Protein AF-A0A382SWC8-F1 (afdb_monomer)

Secondary structure (DSSP, 8-state):
-GGGT-----EE-S--S-SSSS--TTTHHHHHHHHHHHHHHHHHHT-SEEE--SGGGGG-HHHHHHHHTT-SSPEE-SSEEETTTTEESSBSEEEEEETTEEEEEEEEE----TT--SEEE--HHHHHHHHHHHHGGG-SEEEEEEE--HHHHTTHHHH-TT-SEEEEESSSPPP-TTSPPPSSS-EEEE-

Radius of gyration: 16.36 Å; Cα contacts (8 Å, |Δi|>4): 400; chains: 1; bounding box: 41×41×45 Å

Solvent-accessible surface area (backbone atoms only — not comparable to full-atom values): 10378 Å² total; per-residue (Å²): 93,63,93,76,73,42,84,78,87,39,74,41,26,28,44,77,53,36,94,42,51,62,62,53,83,93,47,40,68,60,48,53,52,50,30,55,52,49,53,54,51,40,58,75,73,53,43,65,35,34,19,51,19,38,17,43,41,22,72,34,68,68,49,39,58,55,55,55,71,75,49,86,52,46,57,19,19,50,24,43,27,31,67,86,78,73,40,64,77,36,49,37,54,52,76,48,79,55,98,90,42,36,34,35,41,34,16,24,29,66,54,71,41,88,86,55,80,61,53,41,66,46,65,35,67,61,38,47,51,53,51,48,71,74,44,54,92,80,34,80,40,38,35,39,20,34,13,31,45,68,78,61,55,74,47,44,50,75,71,43,47,87,32,51,36,34,35,29,13,64,40,97,59,64,66,52,95,85,58,87,66,63,95,71,50,18,46,77,40,34,89

Sequence (191 aa):
MRQEGNDPIILDAGDLFFTTPDLHDSNRVSEKYRASVIVTGYEQIGCDAINVGQYEFGGGEKFLLETTSTTQIPFISANLINTQTNQLLFNPYIIIEREGLKIAVIGLTNLLPKTIKNIRADDYITAGKSMIKKIKDQVDIVVMLVNANRADQKTLTKEFKEANLIFTSGSISLTRPMMNQPEKGPYLFST

pLDDT: mean 94.97, std 4.49, range [74.06, 98.88]

Mean predicted aligned error: 3.32 Å

InterPro domains:
  IPR006179 5'-Nucleotidase/apyrase [PTHR11575] (3-171)
  IPR029052 Metallo-dependent phosphatase-like [G3DSA:3.60.21.10] (1-190)
  IPR029052 Metallo-dependent phosphatase-like [SSF56300] (1-171)

Structure (mmCIF, N/CA/C/O backbone):
data_AF-A0A382SWC8-F1
#
_entry.id   AF-A0A382SWC8-F1
#
loop_
_atom_site.group_PDB
_atom_site.id
_atom_site.type_symbol
_atom_site.label_atom_id
_atom_site.label_alt_id
_atom_site.label_comp_id
_atom_site.label_asym_id
_atom_site.label_entity_id
_atom_site.label_seq_id
_atom_site.pdbx_PDB_ins_code
_atom_site.Cartn_x
_atom_site.Cartn_y
_atom_site.Cartn_z
_atom_site.occupancy
_atom_site.B_iso_or_equiv
_atom_site.auth_seq_id
_atom_site.auth_comp_id
_atom_site.auth_asym_id
_atom_site.auth_atom_id
_atom_site.pdbx_PDB_model_num
ATOM 1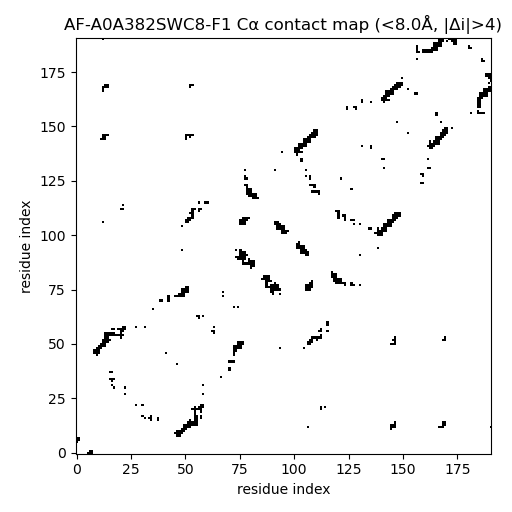 N N . MET A 1 1 ? -11.559 -22.538 0.924 1.00 74.06 1 MET A N 1
ATOM 2 C CA . MET A 1 1 ? -12.084 -21.385 1.694 1.00 74.06 1 MET A CA 1
ATOM 3 C C . MET A 1 1 ? -13.447 -20.922 1.192 1.00 74.06 1 MET A C 1
ATOM 5 O O . MET A 1 1 ? -14.430 -21.339 1.784 1.00 74.06 1 MET A O 1
ATOM 9 N N . ARG A 1 2 ? -13.550 -20.155 0.092 1.00 80.56 2 ARG A N 1
ATOM 10 C CA . ARG A 1 2 ? -14.855 -19.647 -0.402 1.00 80.56 2 ARG A CA 1
ATOM 11 C C . ARG A 1 2 ? -15.837 -20.738 -0.819 1.00 80.56 2 ARG A C 1
ATOM 13 O O . ARG A 1 2 ? -16.994 -20.706 -0.426 1.00 80.56 2 ARG A O 1
ATOM 20 N N . GLN A 1 3 ? -15.354 -21.770 -1.507 1.00 79.75 3 GLN A N 1
ATOM 21 C CA . GLN A 1 3 ? -16.169 -22.949 -1.839 1.00 79.75 3 GLN A CA 1
ATOM 22 C C . GLN A 1 3 ? -16.595 -23.771 -0.609 1.00 79.75 3 GLN A C 1
ATOM 24 O O . GLN A 1 3 ? -17.539 -24.545 -0.691 1.00 79.75 3 GLN A O 1
ATOM 29 N N . GLU A 1 4 ? -15.924 -23.589 0.531 1.00 84.94 4 GLU A N 1
ATOM 30 C CA . GLU A 1 4 ? -16.237 -24.256 1.803 1.00 84.94 4 GLU A CA 1
ATOM 31 C C . GLU A 1 4 ? -17.120 -23.371 2.705 1.00 84.94 4 GLU A C 1
ATOM 33 O O . GLU A 1 4 ? -17.341 -23.709 3.862 1.00 84.94 4 GLU A O 1
ATOM 38 N N . GLY A 1 5 ? -17.607 -22.231 2.192 1.00 84.69 5 GLY A N 1
ATOM 39 C CA . GLY A 1 5 ? -18.490 -21.302 2.907 1.00 84.69 5 GLY A CA 1
ATOM 40 C C . GLY A 1 5 ? -17.787 -20.187 3.688 1.00 84.69 5 GLY A C 1
ATOM 41 O O . GLY A 1 5 ? -18.471 -19.362 4.280 1.00 84.69 5 GLY A O 1
ATOM 42 N N . ASN A 1 6 ? -16.451 -20.121 3.679 1.00 86.81 6 ASN A N 1
ATOM 43 C CA . ASN A 1 6 ? -15.702 -19.036 4.323 1.00 86.81 6 ASN A CA 1
ATOM 44 C C . ASN A 1 6 ? -15.443 -17.901 3.328 1.00 86.81 6 ASN A C 1
ATOM 46 O O . ASN A 1 6 ? -14.816 -18.158 2.301 1.00 86.81 6 ASN A O 1
ATOM 50 N N . ASP A 1 7 ? -15.807 -16.658 3.645 1.00 88.62 7 ASP A N 1
ATOM 51 C CA . ASP A 1 7 ? -15.505 -15.490 2.801 1.00 88.62 7 ASP A CA 1
ATOM 52 C C . ASP A 1 7 ? -14.415 -14.593 3.419 1.00 88.62 7 ASP A C 1
ATOM 54 O O . ASP A 1 7 ? -14.717 -13.558 4.015 1.00 88.62 7 ASP A O 1
ATOM 58 N N . PRO A 1 8 ? -13.131 -15.000 3.351 1.00 92.62 8 PRO A N 1
ATOM 59 C CA . PRO A 1 8 ? -12.047 -14.207 3.905 1.00 92.62 8 PRO A CA 1
ATOM 60 C C . PRO A 1 8 ? -11.813 -12.938 3.083 1.00 92.62 8 PRO A C 1
ATOM 62 O O . PRO A 1 8 ? -11.964 -12.931 1.857 1.00 92.62 8 PRO A O 1
ATOM 65 N N . ILE A 1 9 ? -11.337 -11.904 3.774 1.00 95.62 9 ILE A N 1
ATOM 66 C CA . ILE A 1 9 ? -10.755 -10.717 3.152 1.00 95.62 9 ILE A CA 1
ATOM 67 C C . ILE A 1 9 ? -9.276 -10.995 2.890 1.00 95.62 9 ILE A C 1
ATOM 69 O O . ILE A 1 9 ? -8.528 -11.336 3.808 1.00 95.62 9 ILE A O 1
ATOM 73 N N . ILE A 1 10 ? -8.863 -10.861 1.635 1.00 96.56 10 ILE A N 1
ATOM 74 C CA . ILE A 1 10 ? -7.520 -11.186 1.159 1.00 96.56 10 ILE A CA 1
ATOM 75 C C . ILE A 1 10 ? -6.828 -9.889 0.753 1.00 96.56 10 ILE A C 1
ATOM 77 O O . ILE A 1 10 ? -7.2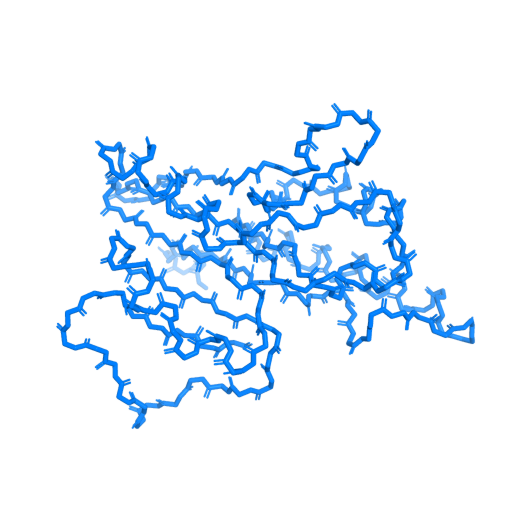00 -9.264 -0.238 1.00 96.56 10 ILE A O 1
ATOM 81 N N . LEU A 1 11 ? -5.806 -9.500 1.511 1.00 98.12 11 LEU A N 1
ATOM 82 C CA . LEU A 1 11 ? -5.056 -8.258 1.323 1.00 98.12 11 LEU A CA 1
ATOM 83 C C . LEU A 1 11 ? -3.572 -8.549 1.128 1.00 98.12 11 LEU A C 1
ATOM 85 O O . LEU A 1 11 ? -3.056 -9.514 1.691 1.00 98.12 11 LEU A O 1
ATOM 89 N N . ASP A 1 12 ? -2.886 -7.664 0.412 1.00 97.81 12 ASP A N 1
ATOM 90 C CA . ASP A 1 12 ? -1.435 -7.713 0.233 1.00 97.81 12 ASP A CA 1
ATOM 91 C C . ASP A 1 12 ? -0.795 -6.359 0.555 1.00 97.81 12 ASP A C 1
ATOM 93 O O . ASP A 1 12 ? -1.235 -5.318 0.064 1.00 97.81 12 ASP A O 1
ATOM 97 N N . ALA A 1 13 ? 0.240 -6.353 1.398 1.00 97.25 13 ALA A N 1
ATOM 98 C CA . ALA A 1 13 ? 0.886 -5.123 1.847 1.00 97.25 13 ALA A CA 1
ATOM 99 C C . ALA A 1 13 ? 1.845 -4.501 0.808 1.00 97.25 13 ALA A C 1
ATOM 101 O O . ALA A 1 13 ? 2.373 -3.411 1.059 1.00 97.25 13 ALA A O 1
ATOM 102 N N . GLY A 1 14 ? 2.044 -5.138 -0.348 1.00 95.75 14 GLY A N 1
ATOM 103 C CA . GLY A 1 14 ? 2.913 -4.683 -1.436 1.00 95.75 14 GLY A CA 1
ATOM 104 C C . GLY A 1 14 ? 4.269 -5.387 -1.441 1.00 95.75 14 GLY A C 1
ATOM 105 O O . GLY A 1 14 ? 4.536 -6.227 -0.586 1.00 95.75 14 GLY A O 1
ATOM 106 N N . ASP A 1 15 ? 5.147 -4.998 -2.366 1.00 95.75 15 ASP A N 1
ATOM 107 C CA . ASP A 1 15 ? 6.335 -5.759 -2.786 1.00 95.75 15 ASP A CA 1
ATOM 108 C C . ASP A 1 15 ? 5.985 -7.128 -3.414 1.00 95.75 15 ASP A C 1
ATOM 110 O O . ASP A 1 15 ? 6.686 -8.127 -3.247 1.00 95.75 15 ASP A O 1
ATOM 114 N N . LEU A 1 16 ? 4.891 -7.152 -4.175 1.00 95.62 16 LEU A N 1
ATOM 115 C CA . LEU A 1 16 ? 4.322 -8.308 -4.858 1.00 95.62 16 LEU A CA 1
ATOM 116 C C . LEU A 1 16 ? 5.030 -8.615 -6.187 1.00 95.62 16 LEU A C 1
ATOM 118 O O . LEU A 1 16 ? 5.270 -9.777 -6.525 1.00 95.62 16 LEU A O 1
ATOM 122 N N . PHE A 1 17 ? 5.340 -7.587 -6.984 1.00 96.94 17 PHE A N 1
ATOM 123 C CA . PHE A 1 17 ? 5.811 -7.795 -8.361 1.00 96.94 17 PHE A CA 1
ATOM 124 C C . PHE A 1 17 ? 7.263 -8.257 -8.425 1.00 96.94 17 PHE A C 1
ATOM 126 O O . PHE A 1 17 ? 7.587 -9.223 -9.124 1.00 96.94 17 PHE A O 1
ATOM 133 N N . PHE A 1 18 ? 8.151 -7.582 -7.701 1.00 96.00 18 PHE A N 1
ATOM 134 C CA . PHE A 1 18 ? 9.597 -7.755 -7.824 1.00 96.00 18 PH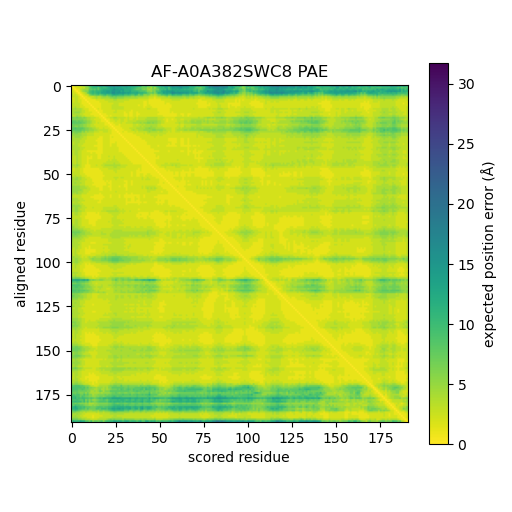E A CA 1
ATOM 135 C C . PHE A 1 18 ? 10.260 -7.885 -6.454 1.00 96.00 18 PHE A C 1
ATOM 137 O O . PHE A 1 18 ? 9.671 -7.595 -5.421 1.00 96.00 18 PHE A O 1
ATOM 144 N N . THR A 1 19 ? 11.513 -8.331 -6.452 1.00 91.25 19 THR A N 1
ATOM 145 C CA . THR A 1 19 ? 12.352 -8.433 -5.245 1.00 91.25 19 THR A CA 1
ATOM 146 C C . THR A 1 19 ? 13.449 -7.371 -5.205 1.00 91.25 19 THR A C 1
ATOM 148 O O . THR A 1 19 ? 14.221 -7.303 -4.246 1.00 91.25 19 THR A O 1
ATOM 151 N N . THR A 1 20 ? 13.537 -6.551 -6.255 1.00 91.50 20 THR A N 1
ATOM 152 C CA . THR A 1 20 ? 14.497 -5.460 -6.401 1.00 91.50 20 THR A CA 1
ATOM 153 C C . THR A 1 20 ? 13.782 -4.196 -6.877 1.00 91.50 20 THR A C 1
ATOM 155 O O . THR A 1 20 ? 12.794 -4.279 -7.609 1.00 91.50 20 THR A O 1
ATOM 158 N N . PRO A 1 21 ? 14.289 -3.009 -6.503 1.00 89.75 21 PRO A N 1
ATOM 159 C CA . PRO A 1 21 ? 13.679 -1.738 -6.889 1.00 89.75 21 PRO A CA 1
ATOM 160 C C . PRO A 1 21 ? 13.929 -1.380 -8.359 1.00 89.75 21 PRO A C 1
ATOM 162 O O . PRO A 1 21 ? 13.259 -0.503 -8.887 1.00 89.75 21 PRO A O 1
ATOM 165 N N . ASP A 1 22 ? 14.876 -2.061 -9.009 1.00 91.00 22 ASP A N 1
ATOM 166 C CA . ASP A 1 22 ? 15.209 -1.916 -10.420 1.00 91.00 22 ASP A CA 1
ATOM 167 C C . ASP A 1 22 ? 15.503 -3.292 -11.018 1.00 91.00 22 ASP A C 1
ATOM 169 O O . ASP A 1 22 ? 16.231 -4.103 -10.432 1.00 91.00 22 ASP A O 1
ATOM 173 N N . LEU A 1 23 ? 14.943 -3.558 -12.198 1.00 93.56 23 LEU A N 1
ATOM 174 C CA . LEU A 1 23 ? 15.206 -4.789 -12.939 1.00 93.56 23 LEU A CA 1
ATOM 175 C C . LEU A 1 23 ? 16.469 -4.667 -13.792 1.00 93.56 23 LEU A C 1
ATOM 177 O O . LEU A 1 23 ? 16.715 -3.630 -14.417 1.00 93.56 23 LEU A O 1
ATOM 181 N N . HIS A 1 24 ? 17.224 -5.760 -13.871 1.00 93.81 24 HIS A N 1
ATOM 182 C CA . HIS A 1 24 ? 18.377 -5.873 -14.754 1.00 93.81 24 HIS A CA 1
ATOM 183 C C . HIS A 1 24 ? 17.921 -6.169 -16.191 1.00 93.81 24 HIS A C 1
ATOM 185 O O . HIS A 1 24 ? 16.932 -6.864 -16.416 1.00 93.81 24 HIS A O 1
ATOM 191 N N . ASP A 1 25 ? 18.643 -5.681 -17.198 1.00 93.00 25 ASP A N 1
ATOM 192 C CA . ASP A 1 25 ? 18.197 -5.830 -18.592 1.00 93.00 25 ASP A CA 1
ATOM 193 C C . ASP A 1 25 ? 18.111 -7.291 -19.042 1.00 93.00 25 ASP A C 1
ATOM 195 O O . ASP A 1 25 ? 17.208 -7.653 -19.794 1.00 93.00 25 ASP A O 1
ATOM 199 N N . SER A 1 26 ? 18.986 -8.152 -18.515 1.00 95.75 26 SER A N 1
ATOM 200 C CA . SER A 1 26 ? 18.994 -9.582 -18.845 1.00 95.75 26 SER A CA 1
ATOM 201 C C . SER A 1 26 ? 17.747 -10.345 -18.384 1.00 95.75 26 SER A C 1
ATOM 203 O O . SER A 1 26 ? 17.443 -11.381 -18.968 1.00 95.75 26 SER A O 1
ATOM 205 N N . ASN A 1 27 ? 17.029 -9.873 -17.357 1.00 94.81 27 ASN A N 1
ATOM 206 C CA . ASN A 1 27 ? 15.846 -10.556 -16.816 1.00 94.81 27 ASN A CA 1
ATOM 207 C C . ASN A 1 27 ? 14.555 -9.728 -16.895 1.00 94.81 27 ASN A C 1
ATOM 209 O O . ASN A 1 27 ? 13.483 -10.264 -16.625 1.00 94.81 27 ASN A O 1
ATOM 213 N N . ARG A 1 28 ? 14.625 -8.462 -17.330 1.00 95.62 28 ARG A N 1
ATOM 214 C CA . ARG A 1 28 ? 13.499 -7.514 -17.368 1.00 95.62 28 ARG A CA 1
ATOM 215 C C . ARG A 1 28 ? 12.234 -8.078 -18.013 1.00 95.62 28 ARG A C 1
ATOM 217 O O . ARG A 1 28 ? 11.146 -7.877 -17.483 1.00 95.62 28 ARG A O 1
ATOM 224 N N . VAL A 1 29 ? 12.363 -8.759 -19.152 1.00 96.56 29 VAL A N 1
ATOM 225 C CA . VAL A 1 29 ? 11.213 -9.338 -19.871 1.00 96.56 29 VAL A CA 1
ATOM 226 C C . VAL A 1 29 ? 10.571 -10.459 -19.053 1.00 96.56 29 VAL A C 1
ATOM 228 O O . VAL A 1 29 ? 9.359 -10.457 -18.856 1.00 96.56 29 VAL A O 1
ATOM 231 N N . SER A 1 30 ? 11.389 -11.377 -18.535 1.00 97.31 30 SER A N 1
ATOM 232 C CA . SER A 1 30 ? 10.928 -12.500 -17.712 1.00 97.31 30 SER A CA 1
ATOM 233 C C . SER A 1 30 ? 10.258 -12.021 -16.425 1.00 97.31 30 SER A C 1
ATOM 235 O O . SER A 1 30 ? 9.191 -12.508 -16.067 1.00 97.31 30 SER A O 1
ATOM 237 N N . GLU A 1 31 ? 10.858 -11.049 -15.739 1.00 97.69 31 GLU A N 1
ATOM 238 C CA . GLU A 1 31 ? 10.322 -10.503 -14.492 1.00 97.69 31 GLU A CA 1
ATOM 239 C C . GLU A 1 31 ? 8.986 -9.794 -14.725 1.00 97.69 31 GLU A C 1
ATOM 241 O O . GLU A 1 31 ? 8.020 -10.058 -14.013 1.00 97.69 31 GLU A O 1
ATOM 246 N N . LYS A 1 32 ? 8.875 -8.961 -15.768 1.00 97.62 32 LYS A N 1
ATOM 247 C CA . LYS A 1 32 ? 7.601 -8.317 -16.121 1.00 97.62 32 LYS A CA 1
ATOM 2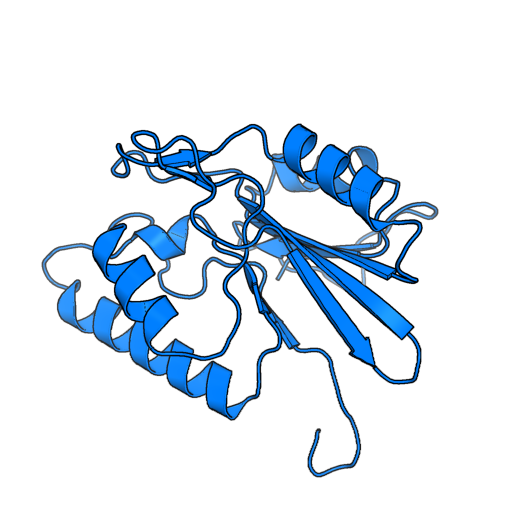48 C C . LYS A 1 32 ? 6.502 -9.333 -16.429 1.00 97.62 32 LYS A C 1
ATOM 250 O O . LYS A 1 32 ? 5.383 -9.168 -15.956 1.00 97.62 32 LYS A O 1
ATOM 255 N N . TYR A 1 33 ? 6.827 -10.403 -17.155 1.00 97.56 33 TYR A N 1
ATOM 256 C CA . TYR A 1 33 ? 5.883 -11.492 -17.404 1.00 97.56 33 TYR A CA 1
ATOM 257 C C . TYR A 1 33 ? 5.458 -12.190 -16.102 1.00 97.56 33 TYR A C 1
ATOM 259 O O . TYR A 1 33 ? 4.270 -12.428 -15.889 1.00 97.56 33 TYR A O 1
ATOM 267 N N . ARG A 1 34 ? 6.408 -12.455 -15.193 1.00 97.75 34 ARG A N 1
ATOM 268 C CA . ARG A 1 34 ? 6.134 -13.020 -13.862 1.00 97.75 34 ARG A CA 1
ATOM 269 C C . ARG A 1 34 ? 5.153 -12.147 -13.075 1.00 97.75 34 ARG A C 1
ATOM 271 O O . ARG A 1 34 ? 4.190 -12.684 -12.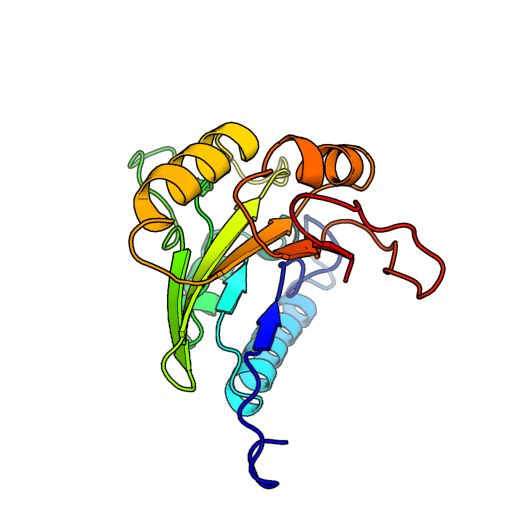537 1.00 97.75 34 ARG A O 1
ATOM 278 N N . ALA A 1 35 ? 5.352 -10.830 -13.055 1.00 97.81 35 ALA A N 1
ATOM 279 C CA . ALA A 1 35 ? 4.448 -9.893 -12.387 1.00 97.81 35 ALA A CA 1
ATOM 280 C C . ALA A 1 35 ? 3.020 -9.946 -12.963 1.00 97.81 35 ALA A C 1
ATOM 282 O O . ALA A 1 35 ? 2.061 -10.030 -12.199 1.00 97.81 35 ALA A O 1
ATOM 283 N N . SER A 1 36 ? 2.861 -9.992 -14.291 1.00 96.25 36 SER A N 1
ATOM 284 C CA . SER A 1 36 ? 1.536 -10.133 -14.915 1.00 96.25 36 SER A CA 1
ATOM 285 C C . SER A 1 36 ? 0.838 -11.444 -14.528 1.00 96.25 36 SER A C 1
ATOM 287 O O . SER A 1 36 ? -0.346 -11.437 -14.207 1.00 96.25 36 SER A O 1
ATOM 289 N N . VAL A 1 37 ? 1.570 -12.564 -14.492 1.00 97.56 37 VAL A N 1
ATOM 290 C CA . VAL A 1 37 ? 1.015 -13.865 -14.072 1.00 97.56 37 VAL A CA 1
ATOM 291 C C . VAL A 1 37 ? 0.622 -13.862 -12.592 1.00 97.56 37 VAL A C 1
ATOM 293 O O . VAL A 1 37 ? -0.402 -14.443 -12.234 1.00 97.56 37 VAL A O 1
ATOM 296 N N . ILE A 1 38 ? 1.395 -13.190 -11.732 1.00 97.88 38 ILE A N 1
ATOM 297 C CA . ILE A 1 38 ? 1.054 -13.023 -10.311 1.00 97.88 38 ILE A CA 1
ATOM 298 C C . ILE A 1 38 ? -0.292 -12.308 -10.163 1.00 97.88 38 ILE A C 1
ATOM 300 O O . ILE A 1 38 ? -1.146 -12.790 -9.420 1.00 97.88 38 ILE A O 1
ATOM 304 N N . VAL A 1 39 ? -0.518 -11.223 -10.911 1.00 97.69 39 VAL A N 1
ATOM 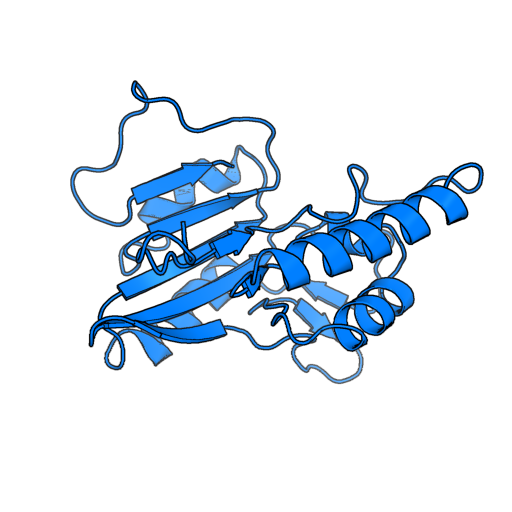305 C CA . VAL A 1 39 ? -1.801 -10.499 -10.898 1.00 97.69 39 VAL A CA 1
ATOM 306 C C . VAL A 1 39 ? -2.956 -11.408 -11.313 1.00 97.69 39 VAL A C 1
ATOM 308 O O . VAL A 1 39 ? -3.959 -11.475 -10.607 1.00 97.69 39 VAL A O 1
ATOM 311 N N . THR A 1 40 ? -2.800 -12.179 -12.395 1.00 96.88 40 THR A N 1
ATOM 312 C CA . THR A 1 40 ? -3.816 -13.160 -12.813 1.00 96.88 40 THR A CA 1
ATOM 313 C C . THR A 1 40 ? -4.103 -14.192 -11.718 1.00 96.88 40 THR A C 1
ATOM 315 O O . THR A 1 40 ? -5.258 -14.543 -11.485 1.00 96.88 40 THR A O 1
ATOM 318 N N . GLY A 1 41 ? -3.072 -14.669 -11.015 1.00 96.94 41 GLY A N 1
ATOM 319 C CA . GLY A 1 41 ? -3.240 -15.582 -9.885 1.00 96.94 41 GLY A CA 1
ATOM 320 C C . GLY A 1 41 ? -4.031 -14.955 -8.734 1.00 96.94 41 GLY A C 1
ATOM 321 O O . GLY A 1 41 ? -4.963 -15.570 -8.220 1.00 96.94 41 GLY A O 1
ATOM 322 N N . TYR A 1 42 ? -3.711 -13.713 -8.363 1.00 96.81 42 TYR A N 1
ATOM 323 C CA . TYR A 1 42 ? -4.426 -12.976 -7.315 1.00 96.81 42 TYR A CA 1
ATOM 324 C C . TYR A 1 42 ? -5.888 -12.704 -7.683 1.00 96.81 42 TYR A C 1
ATOM 326 O O . TYR A 1 42 ? -6.757 -12.722 -6.810 1.00 96.81 42 TYR A O 1
ATOM 334 N N . GLU A 1 43 ? -6.184 -12.508 -8.967 1.00 95.19 43 GLU A N 1
ATOM 335 C CA . GLU A 1 43 ? -7.552 -12.307 -9.445 1.00 95.19 43 GLU A CA 1
ATOM 336 C C . GLU A 1 43 ? -8.372 -13.595 -9.324 1.00 95.19 43 GLU A C 1
ATOM 338 O O . GLU A 1 43 ? -9.503 -13.564 -8.844 1.00 95.19 43 GLU A O 1
ATOM 343 N N . GLN A 1 44 ? -7.775 -14.746 -9.646 1.00 94.19 44 GLN A N 1
ATOM 344 C CA . GLN A 1 44 ? -8.409 -16.056 -9.451 1.00 94.19 44 GLN A CA 1
ATOM 345 C C . GLN A 1 44 ? -8.621 -16.397 -7.972 1.00 94.19 44 GLN A C 1
ATOM 347 O O . GLN A 1 44 ? -9.632 -17.002 -7.614 1.00 94.19 44 GLN A O 1
ATOM 352 N N . ILE A 1 45 ? -7.681 -16.004 -7.108 1.00 93.31 45 ILE A N 1
ATOM 353 C CA . ILE A 1 45 ? -7.829 -16.117 -5.651 1.00 93.31 45 ILE A CA 1
ATOM 354 C C . ILE A 1 45 ? -8.959 -15.199 -5.157 1.00 93.31 45 ILE A C 1
ATOM 356 O O . ILE A 1 45 ? -9.640 -15.533 -4.186 1.00 93.31 45 ILE A O 1
ATOM 360 N N . GLY A 1 46 ? -9.186 -14.075 -5.840 1.00 93.69 46 G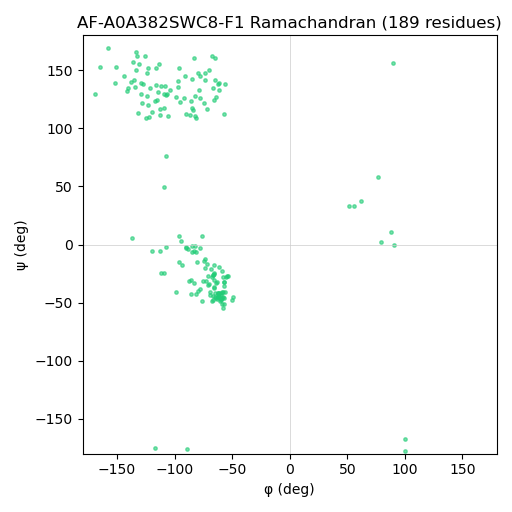LY A N 1
ATOM 361 C CA . GLY A 1 46 ? -10.130 -13.026 -5.472 1.00 93.69 46 GLY A CA 1
ATOM 362 C C . GLY A 1 46 ? -9.581 -12.163 -4.341 1.00 93.69 46 GLY A C 1
ATOM 363 O O . GLY A 1 46 ? -10.173 -12.118 -3.262 1.00 93.69 46 GLY A O 1
ATOM 364 N N . CYS A 1 47 ? -8.415 -11.557 -4.574 1.00 96.75 47 CYS A N 1
ATOM 365 C CA . CYS A 1 47 ? -7.812 -10.573 -3.681 1.00 96.75 47 CYS A CA 1
ATOM 366 C C . CYS A 1 47 ? -8.652 -9.288 -3.626 1.00 96.75 47 CYS A C 1
ATOM 368 O O . CYS A 1 47 ? -9.078 -8.777 -4.661 1.00 96.75 47 CYS A O 1
ATOM 370 N N . ASP A 1 48 ? -8.881 -8.772 -2.420 1.00 98.00 48 ASP A N 1
ATOM 371 C CA . ASP A 1 48 ? -9.725 -7.602 -2.190 1.00 98.00 48 ASP A CA 1
ATOM 372 C C . ASP A 1 48 ? -8.960 -6.281 -2.348 1.00 98.00 48 ASP A C 1
ATOM 374 O O . ASP A 1 48 ? -9.567 -5.296 -2.757 1.00 98.00 48 ASP A O 1
ATOM 378 N N . ALA A 1 49 ? -7.654 -6.234 -2.047 1.00 98.44 49 ALA A N 1
ATOM 379 C CA . ALA A 1 49 ? -6.782 -5.094 -2.356 1.00 98.44 49 ALA A CA 1
ATOM 380 C C . ALA A 1 49 ? -5.293 -5.428 -2.248 1.00 98.44 49 ALA A C 1
ATOM 382 O O . ALA A 1 49 ? -4.874 -6.240 -1.421 1.00 98.44 49 ALA A O 1
ATOM 383 N N . ILE A 1 50 ? -4.490 -4.697 -3.021 1.00 98.56 50 ILE A N 1
ATOM 384 C CA . ILE A 1 50 ? -3.027 -4.742 -2.975 1.00 98.56 50 ILE A CA 1
ATOM 385 C C . ILE A 1 50 ? -2.511 -3.325 -2.719 1.00 98.56 50 ILE A C 1
ATOM 387 O O . ILE A 1 50 ? -2.873 -2.380 -3.419 1.00 98.56 50 ILE A O 1
ATOM 391 N N . ASN A 1 51 ? -1.662 -3.145 -1.714 1.00 98.56 51 ASN A N 1
ATOM 392 C CA . ASN A 1 51 ? -0.945 -1.888 -1.534 1.00 98.56 51 ASN A CA 1
ATOM 393 C C . ASN A 1 51 ? 0.229 -1.792 -2.514 1.00 98.56 51 ASN A C 1
ATOM 395 O O . ASN A 1 51 ? 0.900 -2.780 -2.800 1.00 98.56 51 ASN A O 1
ATOM 399 N N . VAL A 1 52 ? 0.510 -0.586 -2.999 1.00 98.31 52 VAL A N 1
ATOM 400 C CA . VAL A 1 52 ? 1.688 -0.338 -3.839 1.00 98.31 52 VAL A CA 1
ATOM 401 C C . VAL A 1 52 ? 2.912 -0.160 -2.941 1.00 98.31 52 VAL A C 1
ATOM 403 O O . VAL A 1 52 ? 3.035 0.833 -2.227 1.00 98.31 52 VAL A O 1
ATOM 406 N N . GLY A 1 53 ? 3.826 -1.120 -2.964 1.00 96.75 53 GLY A N 1
ATOM 407 C CA . GLY A 1 53 ? 5.128 -1.064 -2.312 1.00 96.75 53 GLY A CA 1
ATOM 408 C C . GLY A 1 53 ? 6.217 -0.459 -3.195 1.00 96.75 53 GLY A C 1
ATOM 409 O O . GLY A 1 53 ? 5.984 0.028 -4.305 1.00 96.75 53 GLY A O 1
ATOM 410 N N . GLN A 1 54 ? 7.446 -0.466 -2.681 1.00 95.38 54 GLN A N 1
ATOM 411 C CA . GLN A 1 54 ? 8.590 0.087 -3.403 1.00 95.38 54 GLN A CA 1
ATOM 412 C C . GLN A 1 54 ? 8.967 -0.790 -4.605 1.00 95.38 54 GLN A C 1
ATOM 414 O O . GLN A 1 54 ? 9.425 -0.271 -5.625 1.00 95.38 54 GLN A O 1
ATOM 419 N N . TYR A 1 55 ? 8.794 -2.112 -4.495 1.00 96.50 55 TYR A N 1
ATOM 420 C CA . TYR A 1 55 ? 9.202 -3.034 -5.547 1.00 96.50 55 TYR A CA 1
ATOM 421 C C . TYR A 1 55 ? 8.199 -3.128 -6.681 1.00 96.50 55 TYR A C 1
ATOM 423 O O . TYR A 1 55 ? 8.613 -3.510 -7.762 1.00 96.50 55 TYR A O 1
ATOM 431 N N . GLU A 1 56 ? 6.957 -2.665 -6.546 1.00 97.00 56 GLU A N 1
ATOM 432 C CA . GLU A 1 56 ? 6.030 -2.530 -7.685 1.00 97.00 56 GLU A CA 1
ATOM 433 C C . GLU A 1 56 ? 6.621 -1.681 -8.830 1.00 97.00 56 GLU A C 1
ATOM 435 O O . GLU A 1 56 ? 6.318 -1.889 -10.008 1.00 97.00 56 GLU A O 1
ATOM 440 N N . PHE A 1 57 ? 7.530 -0.761 -8.498 1.00 96.56 57 PHE A N 1
ATOM 441 C CA . PHE A 1 57 ? 8.173 0.155 -9.436 1.00 96.56 57 PHE A CA 1
ATOM 442 C C . PHE A 1 57 ? 9.351 -0.428 -10.224 1.00 96.56 57 PHE A C 1
ATOM 444 O O . PHE A 1 57 ? 9.819 0.239 -11.148 1.00 96.56 57 PHE A O 1
ATOM 451 N N . GLY A 1 58 ? 9.814 -1.654 -9.948 1.00 95.06 58 GLY A N 1
ATOM 452 C CA . GLY A 1 58 ? 10.998 -2.226 -10.617 1.00 95.06 58 GLY A CA 1
ATOM 453 C C . GLY A 1 58 ? 10.893 -2.305 -12.147 1.00 95.06 58 GLY A C 1
ATOM 454 O O . GLY A 1 58 ? 11.890 -2.205 -12.871 1.00 95.06 58 GLY A O 1
ATOM 455 N N . GLY A 1 59 ? 9.667 -2.421 -12.667 1.00 94.12 59 GLY A N 1
ATOM 456 C CA . GLY A 1 59 ? 9.359 -2.398 -14.098 1.00 94.12 59 GLY A CA 1
ATOM 457 C C . GLY A 1 59 ? 9.236 -0.996 -14.716 1.00 94.12 59 GLY A C 1
ATOM 458 O O . GLY A 1 59 ? 9.103 -0.895 -15.944 1.00 94.12 59 GLY A O 1
ATOM 459 N N . GLY A 1 60 ? 9.297 0.051 -13.890 1.00 94.56 60 GLY A N 1
ATOM 460 C CA . GLY A 1 60 ? 9.000 1.449 -14.197 1.00 94.56 60 GLY A CA 1
ATOM 461 C C . GLY A 1 60 ? 7.527 1.820 -13.976 1.00 94.56 60 GLY A C 1
ATOM 462 O O . GLY A 1 60 ? 6.645 0.969 -14.072 1.00 94.56 60 GLY A O 1
ATOM 463 N N . GLU A 1 61 ? 7.257 3.113 -13.756 1.00 94.44 61 GLU A N 1
ATOM 464 C CA . GLU A 1 61 ? 5.905 3.680 -13.563 1.00 94.44 61 GLU A CA 1
ATOM 465 C C . GLU A 1 61 ? 4.919 3.237 -14.651 1.00 94.44 61 GLU A C 1
ATOM 467 O O . GLU A 1 61 ? 3.828 2.765 -14.347 1.00 94.44 61 GLU A O 1
ATOM 472 N N . LYS A 1 62 ? 5.323 3.329 -15.924 1.00 95.19 62 LYS A N 1
ATOM 473 C CA . LYS A 1 62 ? 4.470 2.940 -17.054 1.00 95.19 62 LYS A CA 1
ATOM 474 C C . LYS A 1 62 ? 4.024 1.480 -16.957 1.00 95.19 62 LYS A C 1
ATOM 476 O O . LYS A 1 62 ? 2.851 1.193 -17.144 1.00 95.19 62 LYS A O 1
ATOM 481 N N . PHE A 1 63 ? 4.952 0.576 -16.643 1.00 96.50 63 PHE A N 1
ATOM 482 C CA . PHE A 1 63 ? 4.635 -0.844 -16.508 1.00 96.50 63 PHE A CA 1
ATOM 483 C C . PHE A 1 63 ? 3.686 -1.099 -15.337 1.00 96.50 63 PHE A C 1
ATOM 485 O O . PHE A 1 63 ? 2.760 -1.892 -15.483 1.00 96.50 63 PHE A O 1
ATOM 492 N N . LEU A 1 64 ? 3.909 -0.431 -14.201 1.00 97.25 64 LEU A N 1
ATOM 493 C CA . LEU A 1 64 ? 3.030 -0.533 -13.042 1.00 97.25 64 LEU A CA 1
ATOM 494 C C . LEU A 1 64 ? 1.599 -0.129 -13.421 1.00 97.25 64 LEU A C 1
ATOM 496 O O . LEU A 1 64 ? 0.694 -0.942 -13.280 1.00 97.25 64 LEU A O 1
ATOM 500 N N . LEU A 1 65 ? 1.414 1.071 -13.980 1.00 96.81 65 LEU A N 1
ATOM 501 C CA . LEU A 1 65 ? 0.091 1.588 -14.347 1.00 96.81 65 LEU A CA 1
ATOM 502 C C . LEU A 1 65 ? -0.608 0.732 -15.412 1.00 96.81 65 LEU A C 1
ATOM 504 O O . LEU A 1 65 ? -1.802 0.457 -15.296 1.00 96.81 65 LEU A O 1
ATOM 508 N N . GLU A 1 66 ? 0.131 0.278 -16.430 1.00 97.75 66 GLU A N 1
ATOM 509 C CA . GLU A 1 66 ? -0.396 -0.647 -17.439 1.00 97.75 66 GLU A CA 1
ATOM 510 C C . GLU A 1 66 ? -0.848 -1.953 -16.782 1.00 97.75 66 GLU A C 1
ATOM 512 O O . GLU A 1 66 ? -1.982 -2.373 -16.988 1.00 97.75 66 GLU A O 1
ATOM 517 N N . THR A 1 67 ? -0.019 -2.554 -15.928 1.00 97.75 67 THR A N 1
ATOM 518 C CA . THR A 1 67 ? -0.335 -3.826 -15.266 1.00 97.75 67 THR A CA 1
ATOM 519 C C . THR A 1 67 ? -1.556 -3.698 -14.359 1.00 97.75 67 THR A C 1
ATOM 521 O O . THR A 1 67 ? -2.474 -4.510 -14.460 1.00 97.75 67 THR A O 1
ATOM 524 N N . THR A 1 68 ? -1.633 -2.657 -13.526 1.00 97.31 68 THR A N 1
ATOM 525 C CA . THR A 1 68 ? -2.782 -2.453 -12.630 1.00 97.31 68 THR A CA 1
ATOM 526 C C . THR A 1 68 ? -4.072 -2.163 -13.392 1.00 97.31 68 THR A C 1
ATOM 528 O O . THR A 1 68 ? -5.145 -2.466 -12.893 1.00 97.31 68 THR A O 1
ATOM 531 N N . SER A 1 69 ? -3.991 -1.625 -14.614 1.00 97.00 69 SER A N 1
ATOM 532 C CA . SER A 1 69 ? -5.172 -1.400 -15.460 1.00 97.00 69 SER A CA 1
ATOM 533 C C . SER A 1 69 ? -5.760 -2.680 -16.068 1.00 97.00 69 SER A C 1
ATOM 535 O O . SER A 1 69 ? -6.870 -2.648 -16.593 1.00 97.00 69 SER A O 1
ATOM 537 N N . THR A 1 70 ? -5.035 -3.805 -16.004 1.00 96.50 70 THR A N 1
ATOM 538 C CA . THR A 1 70 ? -5.488 -5.096 -16.555 1.00 96.50 70 THR A CA 1
ATOM 539 C C . THR A 1 70 ? -6.315 -5.936 -15.585 1.00 96.50 70 THR A C 1
ATOM 541 O O . THR A 1 70 ? -6.798 -6.993 -15.979 1.00 96.50 70 THR A O 1
ATOM 544 N N . THR A 1 71 ? -6.483 -5.492 -14.338 1.00 97.00 71 THR A N 1
ATOM 545 C CA . THR A 1 71 ? -7.195 -6.237 -13.297 1.00 97.00 71 THR A CA 1
ATOM 546 C C . THR A 1 71 ? -8.224 -5.368 -12.590 1.00 97.00 71 THR A C 1
ATOM 548 O O . THR A 1 71 ? -8.093 -4.146 -12.520 1.00 97.00 71 THR A O 1
ATOM 551 N N . GLN A 1 72 ? -9.239 -6.019 -12.023 1.00 96.00 72 GLN A N 1
ATOM 552 C CA . GLN A 1 72 ? -10.221 -5.369 -11.158 1.00 96.00 72 GLN A CA 1
ATOM 553 C C . GLN A 1 72 ? -9.771 -5.273 -9.695 1.00 96.00 72 GLN A C 1
ATOM 555 O O . GLN A 1 72 ? -10.464 -4.638 -8.898 1.00 96.00 72 GLN A O 1
ATOM 560 N N . ILE A 1 73 ? -8.639 -5.886 -9.326 1.00 98.12 73 ILE A N 1
ATOM 561 C CA . ILE A 1 73 ? -8.100 -5.772 -7.970 1.00 98.12 73 ILE A CA 1
ATOM 562 C C . ILE A 1 73 ? -7.686 -4.316 -7.734 1.00 98.12 73 ILE A C 1
ATOM 564 O O . ILE A 1 73 ? -6.867 -3.779 -8.487 1.00 98.12 73 ILE A O 1
ATOM 568 N N . PRO A 1 74 ? -8.200 -3.656 -6.687 1.00 98.25 74 PRO A N 1
ATOM 569 C CA . PRO A 1 74 ? -7.814 -2.292 -6.397 1.00 98.25 74 PRO A CA 1
ATOM 570 C C . PRO A 1 74 ? -6.380 -2.257 -5.861 1.00 98.25 74 PRO A C 1
ATOM 572 O O . PRO A 1 74 ? -6.082 -2.763 -4.776 1.00 98.25 74 PRO A O 1
ATOM 575 N N . PHE A 1 75 ? -5.503 -1.600 -6.618 1.00 98.69 75 PHE A N 1
ATOM 576 C CA . PHE A 1 75 ? -4.213 -1.147 -6.114 1.00 98.69 75 PHE A CA 1
ATOM 577 C C . PHE A 1 75 ? -4.403 0.176 -5.372 1.00 98.69 75 PHE A C 1
ATOM 579 O O . PHE A 1 75 ? -5.002 1.113 -5.911 1.00 98.69 75 PHE A O 1
ATOM 586 N N . ILE A 1 76 ? -3.912 0.248 -4.135 1.00 98.81 76 ILE A N 1
ATOM 587 C CA . ILE A 1 76 ? -4.109 1.400 -3.249 1.00 98.81 76 ILE A CA 1
ATOM 588 C C . ILE A 1 76 ? -2.786 1.982 -2.753 1.00 98.81 76 ILE A C 1
ATOM 590 O O . ILE A 1 76 ? -1.812 1.262 -2.549 1.00 98.81 76 ILE A O 1
ATOM 594 N N .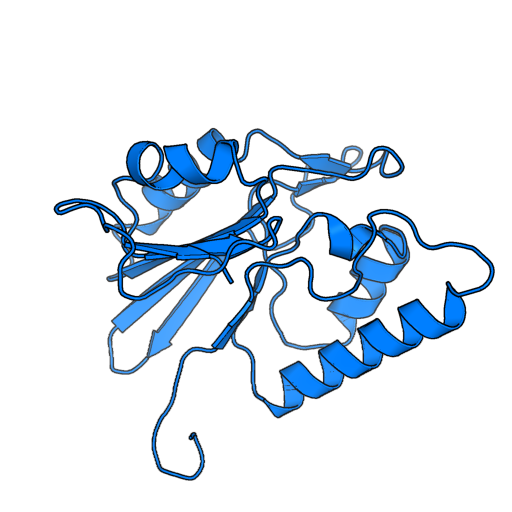 SER A 1 77 ? -2.759 3.299 -2.551 1.00 98.50 77 SER A N 1
ATOM 595 C CA . SER A 1 77 ? -1.710 4.010 -1.812 1.00 98.50 77 SER A CA 1
ATOM 596 C C . SER A 1 77 ? -2.142 5.452 -1.550 1.00 98.50 77 SER A C 1
ATOM 598 O O . SER A 1 77 ? -2.557 6.165 -2.463 1.00 98.50 77 SER A O 1
ATOM 600 N N . ALA A 1 78 ? -2.044 5.900 -0.300 1.00 98.69 78 ALA A N 1
ATOM 601 C CA . ALA A 1 78 ? -2.510 7.214 0.131 1.00 98.69 78 ALA A CA 1
ATOM 602 C C . ALA A 1 78 ? -1.457 8.323 0.034 1.00 98.69 78 ALA A C 1
ATOM 604 O O . ALA A 1 78 ? -1.760 9.468 0.373 1.00 98.69 78 ALA A O 1
ATOM 605 N N . ASN A 1 79 ? -0.230 8.005 -0.386 1.00 98.56 79 ASN A N 1
ATOM 606 C CA . ASN A 1 79 ? 0.875 8.961 -0.347 1.00 98.56 79 ASN A CA 1
ATOM 607 C C . ASN A 1 79 ? 1.766 8.975 -1.598 1.00 98.56 79 ASN A C 1
ATOM 609 O O . ASN A 1 79 ? 2.756 9.700 -1.610 1.00 98.56 79 ASN A O 1
ATOM 613 N N . LEU A 1 80 ? 1.425 8.233 -2.655 1.00 98.38 80 LEU A N 1
ATOM 614 C CA . LEU A 1 80 ? 2.134 8.288 -3.936 1.00 98.38 80 LEU A CA 1
ATOM 615 C C . LEU A 1 80 ? 1.508 9.345 -4.852 1.00 98.38 80 LEU A C 1
ATOM 617 O O . LEU A 1 80 ? 0.378 9.187 -5.315 1.00 98.38 80 LEU A O 1
ATOM 621 N N . ILE A 1 81 ? 2.256 10.417 -5.116 1.00 98.12 81 ILE A N 1
ATOM 622 C CA . ILE A 1 81 ? 1.799 11.614 -5.831 1.00 98.12 81 ILE A CA 1
ATOM 623 C C . ILE A 1 81 ? 2.538 11.764 -7.156 1.00 98.12 81 ILE A C 1
ATOM 625 O O . ILE A 1 81 ? 3.769 11.736 -7.190 1.00 98.12 81 ILE A O 1
ATOM 629 N N . ASN A 1 82 ? 1.800 11.995 -8.241 1.00 97.38 82 ASN A N 1
ATOM 630 C CA . ASN A 1 82 ? 2.380 12.350 -9.528 1.00 97.38 82 ASN A CA 1
ATOM 631 C C . ASN A 1 82 ? 2.851 13.807 -9.455 1.00 97.38 82 ASN A C 1
ATOM 633 O O . ASN A 1 82 ? 2.064 14.711 -9.170 1.00 97.38 82 ASN A O 1
ATOM 637 N N . THR A 1 83 ? 4.135 14.053 -9.701 1.00 96.38 83 THR A N 1
ATOM 638 C CA . THR A 1 83 ? 4.741 15.376 -9.486 1.00 96.38 83 THR A CA 1
ATOM 639 C C . THR A 1 83 ? 4.312 16.422 -10.512 1.00 96.38 83 THR A C 1
ATOM 641 O O . THR A 1 83 ? 4.474 17.613 -10.256 1.00 96.38 83 THR A O 1
ATOM 644 N N . GLN A 1 84 ? 3.752 16.007 -11.650 1.00 95.88 84 GLN A N 1
ATOM 645 C CA . GLN A 1 84 ? 3.263 16.912 -12.690 1.00 95.88 84 GLN A CA 1
ATOM 646 C C . GLN A 1 84 ? 1.826 17.359 -12.419 1.00 95.88 84 GLN A C 1
ATOM 648 O O . GLN A 1 84 ? 1.511 18.535 -12.578 1.00 95.88 84 GLN A O 1
ATOM 653 N N . THR A 1 85 ? 0.955 16.435 -12.004 1.00 97.00 85 THR A N 1
ATOM 654 C CA . THR A 1 85 ? -0.469 16.728 -11.764 1.00 97.00 85 THR A CA 1
ATOM 655 C C . THR A 1 85 ? -0.773 17.093 -10.315 1.00 97.00 85 THR A C 1
ATOM 657 O O . THR A 1 85 ? -1.826 17.665 -10.038 1.00 97.00 85 THR A O 1
ATOM 660 N N . ASN A 1 86 ? 0.135 16.769 -9.390 1.00 97.19 86 ASN A N 1
ATOM 661 C CA . ASN A 1 86 ? -0.063 16.866 -7.945 1.00 97.19 86 ASN A CA 1
ATOM 662 C C . ASN A 1 86 ? -1.297 16.074 -7.457 1.00 97.19 86 ASN A C 1
ATOM 664 O O . ASN A 1 86 ? -1.983 16.478 -6.518 1.00 97.19 86 ASN A O 1
ATOM 668 N N . GLN A 1 87 ? -1.590 14.952 -8.120 1.00 97.75 87 GLN A N 1
ATOM 669 C CA . GLN A 1 87 ? -2.673 14.030 -7.775 1.00 97.75 87 GLN A CA 1
ATOM 670 C C . GLN A 1 87 ? -2.113 12.686 -7.308 1.00 97.75 87 GLN A C 1
ATOM 672 O O . GLN A 1 87 ? -1.004 12.298 -7.683 1.00 97.75 87 GLN A O 1
ATOM 677 N N . LEU A 1 88 ? -2.900 11.971 -6.504 1.00 98.00 88 LEU A N 1
ATOM 678 C CA . LEU A 1 88 ? -2.602 10.589 -6.135 1.00 98.00 88 LEU A CA 1
ATOM 679 C C . LEU A 1 88 ? -2.573 9.698 -7.382 1.00 98.00 88 LEU A C 1
ATOM 681 O O . LEU A 1 88 ? -3.427 9.834 -8.257 1.00 98.00 88 LEU A O 1
ATOM 685 N N . LEU A 1 89 ? -1.612 8.772 -7.439 1.00 97.56 89 LEU A N 1
ATOM 686 C CA . LEU A 1 89 ? -1.554 7.760 -8.503 1.00 97.56 89 LEU A CA 1
ATOM 687 C C . LEU A 1 89 ? -2.632 6.686 -8.343 1.00 97.56 89 LEU A C 1
ATOM 689 O O . LEU A 1 89 ? -3.094 6.126 -9.332 1.00 97.56 89 LEU A O 1
ATOM 693 N N . PHE A 1 90 ? -3.000 6.390 -7.100 1.00 98.44 90 PHE A N 1
ATOM 694 C CA . PHE A 1 90 ? -3.910 5.313 -6.735 1.00 98.44 90 PHE A CA 1
ATOM 695 C C . PHE A 1 90 ? -4.960 5.826 -5.757 1.00 98.44 90 PHE A C 1
ATOM 697 O O . PHE A 1 90 ? -4.783 6.858 -5.106 1.00 98.44 90 PHE A O 1
ATOM 704 N N . ASN A 1 91 ? -6.058 5.086 -5.620 1.00 98.31 91 ASN A N 1
ATOM 705 C CA . ASN A 1 91 ? -7.006 5.377 -4.555 1.00 98.31 91 ASN A CA 1
ATOM 706 C C . ASN A 1 91 ? -6.311 5.192 -3.191 1.00 98.31 91 ASN A C 1
ATOM 708 O O . ASN A 1 91 ? -5.565 4.230 -3.007 1.00 98.31 91 ASN A O 1
ATOM 712 N N . PRO A 1 92 ? -6.541 6.087 -2.216 1.00 98.50 92 PRO A N 1
ATOM 713 C CA . PRO A 1 92 ? -5.842 6.029 -0.933 1.00 98.50 92 PRO A CA 1
ATOM 714 C C . PRO A 1 92 ? -6.291 4.851 -0.059 1.00 98.50 92 PRO A C 1
ATOM 716 O O . PRO A 1 92 ? -5.539 4.383 0.796 1.00 98.50 92 PRO A O 1
ATOM 719 N N . TYR A 1 93 ? -7.531 4.401 -0.247 1.00 98.69 93 TYR A N 1
ATOM 720 C CA . TYR A 1 93 ? -8.153 3.335 0.523 1.00 98.69 93 TYR A CA 1
ATOM 721 C C . TYR A 1 93 ? -9.315 2.703 -0.249 1.00 98.69 93 TYR A C 1
ATOM 723 O O . TYR A 1 93 ? -9.803 3.270 -1.230 1.00 98.69 93 TYR A O 1
ATOM 731 N N . ILE A 1 94 ? -9.806 1.579 0.268 1.00 98.62 94 ILE A N 1
ATOM 732 C CA . ILE A 1 94 ? -11.128 1.026 -0.046 1.00 98.62 94 ILE A CA 1
ATOM 733 C C . ILE A 1 94 ? -11.931 0.794 1.239 1.00 98.62 94 ILE A C 1
ATOM 735 O O . ILE A 1 94 ? -11.360 0.754 2.330 1.00 98.62 94 ILE A O 1
ATOM 739 N N . ILE A 1 95 ? -13.250 0.649 1.112 1.00 98.50 95 ILE A N 1
ATOM 740 C CA . ILE A 1 95 ? -14.120 0.159 2.188 1.00 98.50 95 ILE A CA 1
ATOM 741 C C . ILE A 1 95 ? -14.732 -1.152 1.712 1.00 98.50 95 ILE A C 1
ATOM 743 O O . ILE A 1 95 ? -15.375 -1.191 0.665 1.00 98.50 95 ILE A O 1
ATOM 747 N N . ILE A 1 96 ? -14.526 -2.207 2.489 1.00 98.06 96 ILE A N 1
ATOM 748 C CA . ILE A 1 96 ? -15.097 -3.531 2.267 1.00 98.06 96 ILE A CA 1
ATOM 749 C C . ILE A 1 96 ? -16.235 -3.720 3.270 1.00 98.06 96 ILE A C 1
ATOM 751 O O . ILE A 1 96 ? -16.056 -3.442 4.454 1.00 98.06 96 ILE A O 1
ATOM 755 N N . GLU A 1 97 ? -17.390 -4.202 2.814 1.00 96.94 97 GLU A N 1
ATOM 756 C CA . GLU A 1 97 ? -18.495 -4.603 3.689 1.00 96.94 97 GLU A CA 1
ATOM 757 C C . GLU A 1 97 ? -18.636 -6.129 3.676 1.00 96.94 97 GLU A C 1
ATOM 759 O O . GLU A 1 97 ? -18.877 -6.734 2.627 1.00 96.94 97 GLU A O 1
ATOM 764 N N . ARG A 1 98 ? -18.450 -6.762 4.839 1.00 92.50 98 ARG A N 1
ATOM 765 C CA . ARG A 1 98 ? -18.549 -8.220 5.022 1.00 92.50 98 ARG A CA 1
ATOM 766 C C . ARG A 1 98 ? -19.216 -8.518 6.350 1.00 92.50 98 ARG A C 1
ATOM 768 O O . ARG A 1 98 ? -18.858 -7.929 7.362 1.00 92.50 98 ARG A O 1
ATOM 775 N N . GLU A 1 99 ? -20.201 -9.411 6.332 1.00 89.94 99 GLU A N 1
ATOM 776 C CA . GLU A 1 99 ? -20.947 -9.826 7.532 1.00 89.94 99 GLU A CA 1
ATOM 777 C C . GLU A 1 99 ? -21.502 -8.645 8.363 1.00 89.94 99 GLU A C 1
ATOM 779 O O . GLU A 1 99 ? -21.597 -8.710 9.584 1.00 89.94 99 GLU A O 1
ATOM 784 N N . GLY A 1 100 ? -21.872 -7.545 7.691 1.00 93.56 100 GLY A N 1
ATOM 785 C CA . GLY A 1 100 ? -22.395 -6.330 8.326 1.00 93.56 100 GLY A CA 1
ATOM 786 C C . GLY A 1 100 ? -21.341 -5.404 8.945 1.00 93.56 100 GLY A C 1
ATOM 787 O O . GLY A 1 100 ? -21.717 -4.382 9.511 1.00 93.56 100 GLY A O 1
ATOM 788 N N . LEU A 1 101 ? -20.048 -5.726 8.825 1.00 96.56 101 LEU A N 1
ATOM 789 C CA . LEU A 1 101 ? -18.937 -4.871 9.246 1.00 96.56 101 LEU A CA 1
ATOM 790 C C . LEU A 1 101 ? -18.378 -4.082 8.064 1.00 96.56 101 LEU A C 1
ATOM 792 O O . LEU A 1 101 ? -18.109 -4.644 6.999 1.00 96.56 101 LEU A O 1
ATOM 796 N N . LYS A 1 102 ? -18.131 -2.789 8.279 1.00 98.38 102 LYS A N 1
ATOM 797 C CA . LYS A 1 102 ? -17.414 -1.915 7.348 1.00 98.38 102 LYS A CA 1
ATOM 798 C C . LYS A 1 102 ? -15.945 -1.844 7.725 1.00 98.38 102 LYS A C 1
ATOM 800 O O . LYS A 1 102 ? -15.587 -1.434 8.827 1.00 98.38 102 LYS A O 1
ATOM 805 N N . ILE A 1 103 ? -15.088 -2.208 6.783 1.00 98.62 103 ILE A N 1
ATOM 806 C CA . ILE A 1 103 ? -13.652 -2.356 6.991 1.00 98.62 103 ILE A CA 1
ATOM 807 C C . ILE A 1 103 ? -12.938 -1.428 6.013 1.00 98.62 103 ILE A C 1
ATOM 809 O O . ILE A 1 103 ? -12.943 -1.662 4.805 1.00 98.62 103 ILE A O 1
ATOM 813 N N . ALA A 1 104 ? -12.330 -0.360 6.526 1.00 98.75 104 ALA A N 1
ATOM 814 C CA . ALA A 1 104 ? -11.449 0.489 5.736 1.00 98.75 104 ALA A CA 1
ATOM 815 C C . ALA A 1 104 ? -10.078 -0.170 5.592 1.00 98.75 104 ALA A C 1
ATOM 817 O O . ALA A 1 104 ? -9.481 -0.574 6.587 1.00 98.75 104 ALA A O 1
ATOM 818 N N . VAL A 1 105 ? -9.550 -0.202 4.371 1.00 98.88 105 VAL A N 1
ATOM 819 C CA . VAL A 1 105 ? -8.189 -0.662 4.080 1.00 98.88 105 VAL A CA 1
ATOM 820 C C . VAL A 1 105 ? -7.413 0.485 3.449 1.00 98.88 105 VAL A C 1
ATOM 822 O O . VAL A 1 105 ? -7.760 0.924 2.356 1.00 98.88 105 VAL A O 1
ATOM 825 N N . ILE A 1 106 ? -6.388 0.986 4.138 1.00 98.88 106 ILE A N 1
ATOM 826 C CA . ILE A 1 106 ? -5.581 2.148 3.733 1.00 98.88 106 ILE A CA 1
ATOM 827 C C . ILE A 1 106 ? -4.183 1.678 3.324 1.00 98.88 106 ILE A C 1
ATOM 829 O O . ILE A 1 106 ? -3.527 0.975 4.091 1.00 98.88 106 ILE A O 1
ATOM 833 N N . GLY A 1 107 ? -3.712 2.098 2.148 1.00 98.75 107 GLY A N 1
ATOM 834 C CA . GLY A 1 107 ? -2.374 1.777 1.640 1.00 98.75 107 GLY A CA 1
ATOM 835 C C . GLY A 1 107 ? -1.359 2.888 1.900 1.00 98.75 107 GLY A C 1
ATOM 836 O O . GLY A 1 107 ? -1.694 4.066 1.779 1.00 98.75 107 GLY A O 1
ATOM 837 N N . LEU A 1 108 ? -0.121 2.539 2.247 1.00 98.75 108 LEU A N 1
ATOM 838 C CA . LEU A 1 108 ? 0.977 3.475 2.491 1.00 98.75 108 LEU A CA 1
ATOM 839 C C . LEU A 1 108 ? 2.322 2.917 2.019 1.00 98.75 108 LEU A C 1
ATOM 841 O O . LEU A 1 108 ? 2.621 1.732 2.191 1.00 98.75 108 LEU A O 1
ATOM 845 N N . THR A 1 109 ? 3.175 3.810 1.517 1.00 98.00 109 THR A N 1
ATOM 846 C CA . THR A 1 109 ? 4.492 3.467 0.968 1.00 98.00 109 THR A CA 1
ATOM 847 C C . THR A 1 109 ? 5.562 4.392 1.538 1.00 98.00 109 THR A C 1
ATOM 849 O O . THR A 1 109 ? 5.567 5.586 1.263 1.00 98.00 109 THR A O 1
ATOM 852 N N . ASN A 1 110 ? 6.490 3.872 2.336 1.00 94.81 110 ASN A N 1
ATOM 853 C CA . ASN A 1 110 ? 7.561 4.683 2.925 1.00 94.81 110 ASN A CA 1
ATOM 854 C C . ASN A 1 110 ? 8.704 4.941 1.928 1.00 94.81 110 ASN A C 1
ATOM 856 O O . ASN A 1 110 ? 9.258 6.036 1.870 1.00 94.81 110 ASN A O 1
ATOM 860 N N . LEU A 1 111 ? 9.067 3.930 1.134 1.00 87.44 111 LEU A N 1
ATOM 861 C CA . LEU A 1 111 ? 10.229 3.991 0.251 1.00 87.44 111 LEU A CA 1
ATOM 862 C C . LEU A 1 111 ? 9.817 4.019 -1.217 1.00 87.44 111 LEU A C 1
ATOM 864 O O . LEU A 1 111 ? 8.972 3.247 -1.655 1.00 87.44 111 LEU A O 1
ATOM 868 N N . LEU A 1 112 ? 10.476 4.883 -1.986 1.00 91.56 112 LEU A N 1
ATOM 869 C CA . LEU A 1 112 ? 10.361 4.937 -3.437 1.00 91.56 112 LEU A CA 1
ATOM 870 C C . LEU A 1 112 ? 11.750 4.719 -4.058 1.00 91.56 112 LEU A C 1
ATOM 872 O O . LEU A 1 112 ? 12.718 5.338 -3.594 1.00 91.56 112 LEU A O 1
ATOM 876 N N . PRO A 1 113 ? 11.889 3.874 -5.097 1.00 91.25 113 PRO A N 1
ATOM 877 C CA . PRO A 1 113 ? 13.158 3.721 -5.798 1.00 91.25 113 PRO A CA 1
ATOM 878 C C . PRO A 1 113 ? 13.684 5.051 -6.340 1.00 91.25 113 PRO A C 1
ATOM 880 O O . PRO A 1 113 ? 12.942 5.838 -6.923 1.00 91.25 113 PRO A O 1
ATOM 883 N N . LYS A 1 114 ? 14.997 5.286 -6.213 1.00 88.50 114 LYS A N 1
ATOM 884 C CA . LYS A 1 114 ? 15.654 6.525 -6.684 1.00 88.50 114 LYS A CA 1
ATOM 885 C C . LYS A 1 114 ? 15.537 6.745 -8.196 1.00 88.50 114 LYS A C 1
ATOM 887 O O . LYS A 1 114 ? 15.764 7.854 -8.679 1.00 88.50 114 LYS A O 1
ATOM 892 N N . THR A 1 115 ? 15.247 5.690 -8.948 1.00 88.62 115 THR A N 1
ATOM 893 C CA . THR A 1 115 ? 15.043 5.720 -10.398 1.00 88.62 115 THR A CA 1
ATOM 894 C C . THR A 1 115 ? 13.709 6.347 -10.793 1.00 88.62 115 THR A C 1
ATOM 896 O O . THR A 1 115 ? 13.583 6.853 -11.910 1.00 88.62 115 THR A O 1
ATOM 899 N N . ILE A 1 116 ? 12.743 6.407 -9.875 1.00 92.00 116 ILE A N 1
ATOM 900 C CA . ILE A 1 116 ? 11.452 7.051 -10.087 1.00 92.00 116 ILE A CA 1
ATOM 901 C C . ILE A 1 116 ? 11.569 8.554 -9.808 1.00 92.00 116 ILE A C 1
ATOM 903 O O . ILE A 1 116 ? 11.839 8.980 -8.689 1.00 92.00 116 ILE A O 1
ATOM 907 N N . LYS A 1 117 ? 11.367 9.370 -10.851 1.00 91.19 117 LYS A N 1
ATOM 908 C CA . LYS A 1 117 ? 11.523 10.839 -10.792 1.00 91.19 117 LYS A CA 1
ATOM 909 C C . LYS A 1 117 ? 10.210 11.617 -10.871 1.00 91.19 117 LYS A C 1
ATOM 911 O O . LYS A 1 117 ? 10.146 12.754 -10.413 1.00 91.19 117 LYS A O 1
ATOM 916 N N . ASN A 1 118 ? 9.176 11.017 -11.458 1.00 93.44 118 ASN A N 1
ATOM 917 C CA . ASN A 1 118 ? 7.883 11.670 -11.695 1.00 93.44 118 ASN A CA 1
ATOM 918 C C . ASN A 1 118 ? 6.866 11.403 -10.580 1.00 93.44 118 ASN A C 1
ATOM 920 O O . ASN A 1 118 ? 5.717 11.832 -10.664 1.00 93.44 118 ASN A O 1
ATOM 924 N N . ILE A 1 119 ? 7.287 10.688 -9.538 1.00 96.38 119 ILE A N 1
ATOM 925 C CA . ILE A 1 119 ? 6.454 10.333 -8.399 1.00 96.38 119 ILE A CA 1
ATOM 926 C C . ILE A 1 119 ? 7.190 10.767 -7.143 1.00 96.38 119 ILE A C 1
ATOM 928 O O . ILE A 1 119 ? 8.403 10.590 -7.027 1.00 96.38 119 ILE A O 1
ATOM 932 N N . ARG A 1 120 ? 6.445 11.336 -6.203 1.00 95.50 120 ARG A N 1
ATOM 933 C CA . ARG A 1 120 ? 6.911 11.603 -4.848 1.00 95.50 120 ARG A CA 1
ATOM 934 C C . ARG A 1 120 ? 6.087 10.769 -3.880 1.00 95.50 120 ARG A C 1
ATOM 936 O O . ARG A 1 120 ? 4.869 10.702 -4.014 1.00 95.50 120 ARG A O 1
ATOM 943 N N . ALA A 1 121 ? 6.755 10.170 -2.902 1.00 96.44 121 ALA A N 1
ATOM 944 C CA . ALA A 1 121 ? 6.095 9.666 -1.709 1.00 96.44 121 ALA A CA 1
ATOM 945 C C . ALA A 1 121 ? 6.005 10.815 -0.695 1.00 96.44 121 ALA A C 1
ATOM 947 O O . ALA A 1 121 ? 7.031 11.287 -0.202 1.00 96.44 121 ALA A O 1
ATOM 948 N N . ASP A 1 122 ? 4.796 11.302 -0.430 1.00 97.31 122 ASP A N 1
ATOM 949 C CA . ASP A 1 122 ? 4.551 12.196 0.703 1.00 97.31 122 ASP A CA 1
ATOM 950 C C . ASP A 1 122 ? 4.742 11.420 2.021 1.00 97.31 122 ASP A C 1
ATOM 952 O O . ASP A 1 122 ? 4.731 10.186 2.034 1.00 97.31 122 ASP A O 1
ATOM 956 N N . ASP A 1 123 ? 4.921 12.126 3.142 1.00 97.69 123 ASP A N 1
ATOM 957 C CA . ASP A 1 123 ? 5.146 11.488 4.445 1.00 97.69 123 ASP A CA 1
ATOM 958 C C . ASP A 1 123 ? 4.003 10.523 4.804 1.00 97.69 123 ASP A C 1
ATOM 960 O O . ASP A 1 123 ? 2.860 10.926 5.046 1.00 97.69 123 ASP A O 1
ATOM 964 N N . TYR A 1 124 ? 4.323 9.230 4.840 1.00 98.00 124 TYR A N 1
ATOM 965 C CA . TYR A 1 124 ? 3.334 8.166 4.984 1.00 98.00 124 TYR A CA 1
ATOM 966 C C . TYR A 1 124 ? 2.662 8.171 6.368 1.00 98.00 124 TYR A C 1
ATOM 968 O O . TYR A 1 124 ? 1.497 7.791 6.489 1.00 98.00 124 TYR A O 1
ATOM 976 N N . ILE A 1 125 ? 3.344 8.662 7.411 1.00 98.38 125 ILE A N 1
ATOM 977 C CA . ILE A 1 125 ? 2.761 8.819 8.750 1.00 98.38 125 ILE A CA 1
ATOM 978 C C . ILE A 1 125 ? 1.680 9.902 8.746 1.00 98.38 125 ILE A C 1
ATOM 980 O O . ILE A 1 125 ? 0.565 9.679 9.227 1.00 98.38 125 ILE A O 1
ATOM 984 N N . THR A 1 126 ? 1.982 11.066 8.176 1.00 98.50 126 THR A N 1
ATOM 985 C CA . THR A 1 126 ? 1.050 12.191 8.063 1.00 98.50 126 THR A CA 1
ATOM 986 C C . THR A 1 126 ? -0.135 11.830 7.172 1.00 98.50 126 THR A C 1
ATOM 988 O O . THR A 1 126 ? -1.285 12.044 7.568 1.00 98.50 126 THR A O 1
ATOM 991 N N . ALA A 1 127 ? 0.123 11.224 6.008 1.00 98.50 127 ALA A N 1
ATOM 992 C CA . ALA A 1 127 ? -0.919 10.758 5.096 1.00 98.50 127 ALA A CA 1
ATOM 993 C C . ALA A 1 127 ? -1.832 9.720 5.769 1.00 98.50 127 ALA A C 1
ATOM 995 O O . ALA A 1 127 ? -3.055 9.875 5.763 1.00 98.50 127 ALA A O 1
ATOM 996 N N . GLY A 1 128 ? -1.247 8.720 6.436 1.00 98.56 128 GLY A N 1
ATOM 997 C CA . GLY A 1 128 ? -1.984 7.687 7.157 1.00 98.56 128 GLY A CA 1
ATOM 998 C C . GLY A 1 128 ? -2.882 8.253 8.253 1.00 98.56 128 GLY A C 1
ATOM 999 O O . GLY A 1 128 ? -4.081 7.987 8.260 1.00 98.56 128 GLY A O 1
ATOM 1000 N N . LYS A 1 129 ? -2.348 9.104 9.139 1.00 98.62 129 LYS A N 1
ATOM 1001 C CA . LYS A 1 129 ? -3.138 9.750 10.206 1.00 98.62 129 LYS A CA 1
ATOM 1002 C C . LYS A 1 129 ? -4.290 10.583 9.645 1.00 98.62 129 LYS A C 1
ATOM 1004 O O . LYS A 1 129 ? -5.394 10.551 10.186 1.00 98.62 129 LYS A O 1
ATOM 1009 N N . SER A 1 130 ? -4.044 11.307 8.552 1.00 98.44 130 SER A N 1
ATOM 1010 C CA . SER A 1 130 ? -5.075 12.085 7.859 1.00 98.44 130 SER A CA 1
ATOM 1011 C C . SER A 1 130 ? -6.199 11.188 7.325 1.00 98.44 130 SER A C 1
ATOM 1013 O O . SER A 1 130 ? -7.377 11.487 7.532 1.00 98.44 130 SER A O 1
ATOM 1015 N N . MET A 1 131 ? -5.854 10.054 6.703 1.00 98.44 131 MET A N 1
ATOM 1016 C CA . MET A 1 131 ? -6.840 9.098 6.191 1.00 98.44 131 MET A CA 1
ATOM 1017 C C . MET A 1 131 ? -7.641 8.430 7.308 1.00 98.44 131 MET A C 1
ATOM 1019 O O . MET A 1 131 ? -8.868 8.391 7.217 1.00 98.44 131 MET A O 1
ATOM 1023 N N . ILE A 1 132 ? -6.985 7.991 8.389 1.00 98.44 132 ILE A N 1
ATOM 1024 C CA . ILE A 1 132 ? -7.675 7.415 9.552 1.00 98.44 132 ILE A CA 1
ATOM 1025 C C . ILE A 1 132 ? -8.684 8.422 10.104 1.00 98.44 132 ILE A C 1
ATOM 1027 O O . ILE A 1 132 ? -9.864 8.104 10.222 1.00 98.44 132 ILE A O 1
ATOM 1031 N N . LYS A 1 133 ? -8.261 9.668 10.356 1.00 98.38 133 LYS A N 1
ATOM 1032 C CA . LYS A 1 133 ? -9.146 10.722 10.871 1.00 98.38 133 LYS A CA 1
ATOM 1033 C C . LYS A 1 133 ? -10.364 10.963 9.974 1.00 98.38 133 LYS A C 1
ATOM 1035 O O . LYS A 1 133 ? -11.435 11.266 10.484 1.00 98.38 133 LYS A O 1
ATOM 1040 N N . LYS A 1 134 ? -10.205 10.853 8.653 1.00 97.88 134 LYS A N 1
ATOM 1041 C CA . LYS A 1 134 ? -11.291 11.061 7.686 1.00 97.88 134 LYS A CA 1
ATOM 1042 C C . LYS A 1 134 ? -12.326 9.931 7.705 1.00 97.88 134 LYS A C 1
ATOM 1044 O O . LYS A 1 134 ? -13.500 10.195 7.451 1.00 97.88 134 LYS A O 1
ATOM 1049 N N . ILE A 1 135 ? -11.895 8.691 7.942 1.00 97.56 135 ILE A N 1
ATOM 1050 C CA . ILE A 1 135 ? -12.719 7.504 7.677 1.00 97.56 135 ILE A CA 1
ATOM 1051 C C . ILE A 1 135 ? -13.175 6.758 8.928 1.00 97.56 135 ILE A C 1
ATOM 1053 O O . ILE A 1 135 ? -14.205 6.098 8.873 1.00 97.56 135 ILE A O 1
ATOM 1057 N N . LYS A 1 136 ? -12.450 6.875 10.046 1.00 96.88 136 LYS A N 1
ATOM 1058 C CA . LYS A 1 136 ? -12.659 6.047 11.244 1.00 96.88 136 LYS A CA 1
ATOM 1059 C C . LYS A 1 136 ? -14.078 6.113 11.814 1.00 96.88 136 LYS A C 1
ATOM 1061 O O . LYS A 1 136 ? -14.555 5.121 12.333 1.00 96.88 136 LYS A O 1
ATOM 1066 N N . ASP A 1 137 ? -14.761 7.252 11.688 1.00 97.50 137 ASP A N 1
ATOM 1067 C CA . ASP A 1 137 ? -16.113 7.438 12.234 1.00 97.50 137 ASP A CA 1
ATOM 1068 C C . ASP A 1 137 ? -17.204 6.870 11.296 1.00 97.50 137 ASP A C 1
ATOM 1070 O O . ASP A 1 137 ? -18.392 6.952 11.594 1.00 97.50 137 ASP A O 1
ATOM 1074 N N . GLN A 1 138 ? -16.810 6.322 10.140 1.00 97.19 138 GLN A N 1
ATOM 1075 C CA . GLN A 1 138 ? -17.696 5.766 9.109 1.00 97.19 138 GLN A CA 1
ATOM 1076 C C . GLN A 1 138 ? -17.554 4.243 8.955 1.00 97.19 138 GLN A C 1
ATOM 1078 O O . GLN A 1 138 ? -18.280 3.641 8.159 1.00 97.19 138 GLN A O 1
ATOM 1083 N N . VAL A 1 139 ? -16.602 3.634 9.666 1.00 98.50 139 VAL A N 1
ATOM 1084 C CA . VAL A 1 139 ? -16.235 2.218 9.555 1.00 98.50 139 VAL A CA 1
ATOM 1085 C C . VAL A 1 139 ? -16.040 1.607 10.937 1.00 98.50 139 VAL A C 1
ATOM 1087 O O . VAL A 1 139 ? -15.749 2.314 11.896 1.00 98.50 139 VAL A O 1
ATOM 1090 N N . ASP A 1 140 ? -16.163 0.290 11.029 1.00 98.31 140 ASP A N 1
ATOM 1091 C CA . ASP A 1 140 ? -15.999 -0.447 12.283 1.00 98.31 140 ASP A CA 1
ATOM 1092 C C . ASP A 1 140 ? -14.534 -0.833 12.525 1.00 98.31 140 ASP A C 1
ATOM 1094 O O . ASP A 1 140 ? -14.078 -0.921 13.666 1.00 98.31 140 ASP A O 1
ATOM 1098 N N . ILE A 1 141 ? -13.788 -1.073 11.439 1.00 98.25 141 ILE A N 1
ATOM 1099 C CA . ILE A 1 141 ? -12.398 -1.535 11.477 1.00 98.25 141 ILE A CA 1
ATOM 1100 C C . ILE A 1 141 ? -11.558 -0.731 10.488 1.00 98.25 141 ILE A C 1
ATOM 1102 O O . ILE A 1 141 ? -11.927 -0.550 9.329 1.00 98.25 141 ILE A O 1
ATOM 1106 N N . VAL A 1 142 ? -10.380 -0.306 10.935 1.00 98.69 142 VAL A N 1
ATOM 1107 C CA . VAL A 1 142 ? -9.348 0.322 10.113 1.00 98.69 142 VAL A CA 1
ATOM 1108 C C . VAL A 1 142 ? -8.134 -0.600 10.021 1.00 98.69 142 VAL A C 1
ATOM 1110 O O . VAL A 1 142 ? -7.460 -0.881 11.018 1.00 98.69 142 VAL A O 1
ATOM 1113 N N . VAL A 1 143 ? -7.850 -1.045 8.800 1.00 98.75 143 VAL A N 1
ATOM 1114 C CA . VAL A 1 143 ? -6.692 -1.854 8.422 1.00 98.75 143 VAL A CA 1
ATOM 1115 C C . VAL A 1 143 ? -5.702 -0.985 7.655 1.00 98.75 143 VAL A C 1
ATOM 1117 O O . VAL A 1 143 ? -6.060 -0.310 6.691 1.00 98.75 143 VAL A O 1
ATOM 1120 N N . MET A 1 144 ? -4.441 -1.023 8.066 1.00 98.69 144 MET A N 1
ATOM 1121 C CA . MET A 1 144 ? -3.343 -0.331 7.400 1.00 98.69 144 MET A CA 1
ATOM 1122 C C . MET A 1 144 ? -2.467 -1.351 6.676 1.00 98.69 144 MET A C 1
ATOM 1124 O O . MET A 1 144 ? -1.999 -2.305 7.292 1.00 98.69 144 MET A O 1
ATOM 1128 N N . LEU A 1 145 ? -2.198 -1.121 5.397 1.00 98.69 145 LEU A N 1
ATOM 1129 C CA . LEU A 1 145 ? -1.210 -1.844 4.605 1.00 98.69 145 LEU A CA 1
ATOM 1130 C C . LEU A 1 145 ? -0.011 -0.917 4.406 1.00 98.69 145 LEU A C 1
ATOM 1132 O O . LEU A 1 145 ? -0.129 0.113 3.747 1.00 98.69 145 LEU A O 1
ATOM 1136 N N . VAL A 1 146 ? 1.125 -1.230 5.031 1.00 98.25 146 VAL A N 1
ATOM 1137 C CA . VAL A 1 146 ? 2.271 -0.314 5.106 1.00 98.25 146 VAL A CA 1
ATOM 1138 C C . VAL A 1 146 ? 3.530 -0.977 4.565 1.00 98.25 146 VAL A C 1
ATOM 1140 O O . VAL A 1 146 ? 4.137 -1.821 5.223 1.00 98.25 146 VAL A O 1
ATOM 1143 N N . ASN A 1 147 ? 3.984 -0.538 3.396 1.00 97.38 147 ASN A N 1
ATOM 1144 C CA . ASN A 1 147 ? 5.299 -0.902 2.887 1.00 97.38 147 ASN A CA 1
ATOM 1145 C C . ASN A 1 147 ? 6.363 -0.011 3.541 1.00 97.38 147 ASN A C 1
ATOM 1147 O O . ASN A 1 147 ? 6.435 1.190 3.270 1.00 97.38 147 ASN A O 1
ATOM 1151 N N . ALA A 1 148 ? 7.172 -0.574 4.437 1.00 95.69 148 ALA A N 1
ATOM 1152 C CA . ALA A 1 148 ? 8.206 0.167 5.153 1.00 95.69 148 ALA A CA 1
ATOM 1153 C C . ALA A 1 148 ? 9.383 -0.728 5.536 1.00 95.69 148 ALA A C 1
ATOM 1155 O O . ALA A 1 148 ? 9.228 -1.921 5.772 1.00 95.69 148 ALA A O 1
ATOM 1156 N N . ASN A 1 149 ? 10.575 -0.142 5.668 1.00 92.75 149 ASN A N 1
ATOM 1157 C CA . ASN A 1 149 ? 11.719 -0.891 6.173 1.00 92.75 149 ASN A CA 1
ATOM 1158 C C . ASN A 1 149 ? 11.510 -1.317 7.640 1.00 92.75 149 ASN A C 1
ATOM 1160 O O . ASN A 1 149 ? 10.739 -0.730 8.403 1.00 92.75 149 ASN A O 1
ATOM 1164 N N . ARG A 1 150 ? 12.282 -2.316 8.068 1.00 90.19 150 ARG A N 1
ATOM 1165 C CA . ARG A 1 150 ? 12.198 -2.895 9.415 1.00 90.19 150 ARG A CA 1
ATOM 1166 C C . ARG A 1 150 ? 12.396 -1.891 10.559 1.00 90.19 150 ARG A C 1
ATOM 1168 O O . ARG A 1 150 ? 11.884 -2.119 11.654 1.00 90.19 150 ARG A O 1
ATOM 1175 N N . ALA A 1 151 ? 13.207 -0.850 10.369 1.00 91.56 151 ALA A N 1
ATOM 1176 C CA . ALA A 1 151 ? 13.466 0.123 11.428 1.00 91.56 151 ALA A CA 1
ATOM 1177 C C . ALA A 1 151 ? 12.212 0.960 11.702 1.00 91.56 151 ALA A C 1
ATOM 1179 O O . ALA A 1 151 ? 11.819 1.105 12.861 1.00 91.56 151 ALA A O 1
ATOM 1180 N N . ASP A 1 152 ? 11.552 1.393 10.633 1.00 93.38 152 ASP A N 1
ATOM 1181 C CA . ASP A 1 152 ? 10.358 2.229 10.681 1.00 93.38 152 ASP A CA 1
ATOM 1182 C C . ASP A 1 152 ? 9.108 1.439 11.092 1.00 93.38 152 ASP A C 1
ATOM 1184 O O . ASP A 1 152 ? 8.259 1.949 11.820 1.00 93.38 152 ASP A O 1
ATOM 1188 N N . GLN A 1 153 ? 9.029 0.146 10.755 1.00 93.62 153 GLN A N 1
ATOM 1189 C CA . GLN A 1 153 ? 7.918 -0.719 11.181 1.00 93.62 153 GLN A CA 1
ATOM 1190 C C . GLN A 1 153 ? 7.705 -0.741 12.711 1.00 93.62 153 GLN A C 1
ATOM 1192 O O . GLN A 1 153 ? 6.584 -0.913 13.190 1.00 93.62 153 GLN A O 1
ATOM 1197 N N . LYS A 1 154 ? 8.763 -0.520 13.505 1.00 90.06 154 LYS A N 1
ATOM 1198 C CA . LYS A 1 154 ? 8.707 -0.555 14.979 1.00 90.06 154 LYS A CA 1
ATOM 1199 C C . LYS A 1 154 ? 7.909 0.591 15.600 1.00 90.06 154 LYS A C 1
ATOM 1201 O O . LYS A 1 154 ? 7.524 0.492 16.766 1.00 90.06 154 LYS A O 1
ATOM 1206 N N . THR A 1 155 ? 7.716 1.694 14.881 1.00 93.81 155 THR A N 1
ATOM 1207 C CA . THR A 1 155 ? 7.005 2.870 15.401 1.00 93.81 155 THR A CA 1
ATOM 1208 C C . THR A 1 155 ? 5.536 2.886 14.990 1.00 93.81 155 THR A C 1
ATOM 1210 O O . THR A 1 155 ? 4.751 3.584 15.629 1.00 93.81 155 THR A O 1
ATOM 1213 N N . LEU A 1 156 ? 5.127 2.071 14.010 1.00 96.06 156 LEU A N 1
ATOM 1214 C CA . LEU A 1 156 ? 3.798 2.135 13.388 1.00 96.06 156 LEU A CA 1
ATOM 1215 C C . LEU A 1 156 ? 2.643 2.004 14.383 1.00 96.06 156 LEU A C 1
ATOM 1217 O O . LEU A 1 156 ? 1.679 2.756 14.295 1.00 96.06 156 LEU A O 1
ATOM 1221 N N . THR A 1 157 ? 2.746 1.121 15.378 1.00 96.12 157 THR A N 1
ATOM 1222 C CA . THR A 1 157 ? 1.693 0.957 16.399 1.00 96.12 157 THR A CA 1
ATOM 1223 C C . THR A 1 157 ? 1.542 2.184 17.300 1.00 96.12 157 THR A C 1
ATOM 1225 O O . THR A 1 157 ? 0.463 2.443 17.832 1.00 96.12 157 THR A O 1
ATOM 1228 N N . LYS A 1 158 ? 2.610 2.976 17.460 1.00 95.69 158 LYS A N 1
ATOM 1229 C CA . LYS A 1 158 ? 2.586 4.250 18.192 1.00 95.69 158 LYS A CA 1
ATOM 1230 C C . LYS A 1 158 ? 2.098 5.399 17.322 1.00 95.69 158 LYS A C 1
ATOM 1232 O O . LYS A 1 158 ? 1.478 6.317 17.853 1.00 95.69 158 LYS A O 1
ATOM 1237 N N . GLU A 1 159 ? 2.389 5.366 16.029 1.00 97.50 159 GLU A N 1
ATOM 1238 C CA . GLU A 1 159 ? 1.971 6.408 15.095 1.00 97.50 159 GLU A CA 1
ATOM 1239 C C . GLU A 1 159 ? 0.497 6.265 14.698 1.00 97.50 159 GLU A C 1
ATOM 1241 O O . GLU A 1 159 ? -0.223 7.260 14.641 1.00 97.50 159 GLU A O 1
ATOM 1246 N N . PHE A 1 160 ? 0.014 5.038 14.509 1.00 97.62 160 PHE A N 1
ATOM 1247 C CA . PHE A 1 160 ? -1.345 4.732 14.059 1.00 97.62 160 PHE A CA 1
ATOM 1248 C C . PHE A 1 160 ? -2.203 4.119 15.172 1.00 97.62 160 PHE A C 1
ATOM 1250 O O . PHE A 1 160 ? -2.857 3.102 14.978 1.00 97.62 160 PHE A O 1
ATOM 1257 N N . LYS A 1 161 ? -2.228 4.746 16.354 1.00 96.69 161 LYS A N 1
ATOM 1258 C CA . LYS A 1 161 ? -2.974 4.241 17.532 1.00 96.69 161 LYS A CA 1
ATOM 1259 C C . LYS A 1 161 ? -4.476 4.061 17.307 1.00 96.69 161 LYS A C 1
ATOM 1261 O O . LYS A 1 161 ? -5.110 3.334 18.061 1.00 96.69 161 LYS A O 1
ATOM 1266 N N . GLU A 1 162 ? -5.028 4.773 16.330 1.00 96.25 162 GLU A N 1
ATOM 1267 C CA . GLU A 1 162 ? -6.448 4.745 15.971 1.00 96.25 162 GLU A CA 1
ATOM 1268 C C . GLU A 1 162 ? -6.777 3.680 14.910 1.00 96.25 162 GLU A C 1
ATOM 1270 O O . GLU A 1 162 ? -7.941 3.524 14.559 1.00 96.25 162 GLU A O 1
ATOM 1275 N N . ALA A 1 163 ? -5.779 2.952 14.397 1.00 98.06 163 ALA A N 1
ATOM 1276 C CA . ALA A 1 163 ? -6.006 1.772 13.570 1.00 98.06 163 ALA A CA 1
ATOM 1277 C C . ALA A 1 163 ? -6.266 0.530 14.440 1.00 98.06 163 ALA A C 1
ATOM 1279 O O . ALA A 1 163 ? -5.876 0.476 15.609 1.00 98.06 163 ALA A O 1
ATOM 1280 N N . ASN A 1 164 ? -6.867 -0.500 13.844 1.00 97.75 164 ASN A N 1
ATOM 1281 C CA . ASN A 1 164 ? -7.098 -1.790 14.496 1.00 97.75 164 ASN A CA 1
ATOM 1282 C C . ASN A 1 164 ? -6.031 -2.821 14.108 1.00 97.75 164 ASN A C 1
ATOM 1284 O O . ASN A 1 164 ? -5.561 -3.574 14.959 1.00 97.75 164 ASN A O 1
ATOM 1288 N N . LEU A 1 165 ? -5.643 -2.854 12.830 1.00 97.75 165 LEU A N 1
ATOM 1289 C CA . LEU A 1 165 ? -4.685 -3.817 12.284 1.00 97.75 165 LEU A CA 1
ATOM 1290 C C . LEU A 1 165 ? -3.687 -3.105 11.373 1.00 97.75 165 LEU A C 1
ATOM 1292 O O . LEU A 1 165 ? -4.059 -2.214 10.610 1.00 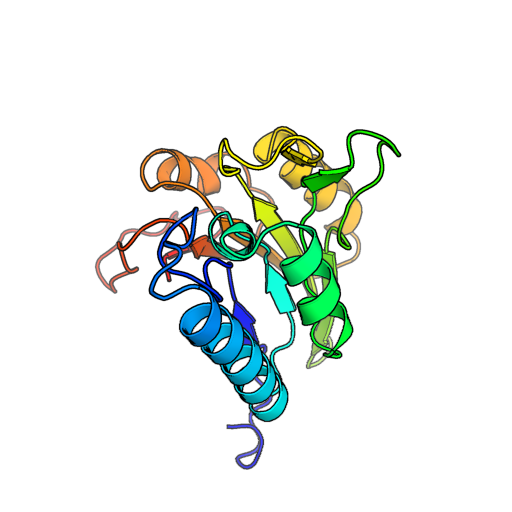97.75 165 LEU A O 1
ATOM 1296 N N . ILE A 1 166 ? -2.428 -3.520 11.429 1.00 98.19 166 ILE A N 1
ATOM 1297 C CA . ILE A 1 166 ? -1.369 -3.063 10.534 1.00 98.19 166 ILE A CA 1
ATOM 1298 C C . ILE A 1 166 ? -0.686 -4.294 9.947 1.00 98.19 166 ILE A C 1
ATOM 1300 O O . ILE A 1 166 ? -0.137 -5.107 10.689 1.00 98.19 166 ILE A O 1
ATOM 1304 N N . PHE A 1 167 ? -0.683 -4.401 8.624 1.00 97.69 167 PHE A N 1
ATOM 1305 C CA . PHE A 1 167 ? 0.085 -5.383 7.870 1.00 97.69 167 PHE A CA 1
ATOM 1306 C C . PHE A 1 167 ? 1.236 -4.680 7.160 1.00 97.69 167 PHE A C 1
ATOM 1308 O O . PHE A 1 167 ? 1.047 -3.596 6.604 1.00 97.69 167 PHE A O 1
ATOM 1315 N N . THR A 1 168 ? 2.431 -5.265 7.189 1.00 96.94 168 THR A N 1
ATOM 1316 C CA . THR A 1 168 ? 3.629 -4.624 6.642 1.00 96.94 168 THR A CA 1
ATOM 1317 C C . THR A 1 168 ? 4.402 -5.509 5.690 1.00 96.94 168 THR A C 1
ATOM 1319 O O . THR A 1 168 ? 4.690 -6.653 6.033 1.00 96.94 168 THR A O 1
ATOM 1322 N N . SER A 1 169 ? 4.879 -4.908 4.606 1.00 95.69 169 SER A N 1
ATOM 1323 C CA . SER A 1 169 ? 5.920 -5.441 3.722 1.00 95.69 169 SER A CA 1
ATOM 1324 C C . SER A 1 169 ? 7.154 -4.525 3.741 1.00 95.69 169 SER A C 1
ATOM 1326 O O . SER A 1 169 ? 7.221 -3.581 4.538 1.00 95.69 169 SER A O 1
ATOM 1328 N N . GLY A 1 170 ? 8.169 -4.810 2.919 1.00 92.31 170 GLY A N 1
ATOM 1329 C CA . GLY A 1 170 ? 9.446 -4.078 2.909 1.00 92.31 170 GLY A CA 1
ATOM 1330 C C . GLY A 1 170 ? 10.503 -4.614 3.887 1.00 92.31 170 GLY A C 1
ATOM 1331 O O . GLY A 1 170 ? 11.536 -3.979 4.116 1.00 92.31 170 GLY A O 1
ATOM 1332 N N . SER A 1 171 ? 10.269 -5.789 4.479 1.00 89.25 171 SER A N 1
ATOM 1333 C CA . SER A 1 171 ? 11.196 -6.486 5.377 1.00 89.25 171 SER A CA 1
ATOM 1334 C C . SER A 1 171 ? 10.969 -7.993 5.299 1.00 89.25 171 SER A C 1
ATOM 1336 O O . SER A 1 171 ? 9.838 -8.442 5.360 1.00 89.25 171 SER A O 1
ATOM 1338 N N . ILE A 1 172 ? 12.042 -8.789 5.288 1.00 85.62 172 ILE A N 1
ATOM 1339 C CA . ILE A 1 172 ? 11.967 -10.266 5.331 1.00 85.62 172 ILE A CA 1
ATOM 1340 C C . ILE A 1 172 ? 11.637 -10.829 6.731 1.00 85.62 172 ILE A C 1
ATOM 1342 O O . ILE A 1 172 ? 11.775 -12.025 6.986 1.00 85.62 172 ILE A O 1
ATOM 1346 N N . SER A 1 173 ? 11.314 -9.961 7.695 1.00 84.44 173 SER A N 1
ATOM 1347 C CA . SER A 1 173 ? 10.982 -10.377 9.061 1.00 84.44 173 SER A CA 1
ATOM 1348 C C . SER A 1 173 ? 9.509 -10.742 9.143 1.00 84.44 173 SER A C 1
ATOM 1350 O O . SER A 1 173 ? 8.670 -9.868 8.999 1.00 84.44 173 SER A O 1
ATOM 1352 N N . LEU A 1 174 ? 9.216 -12.000 9.452 1.00 87.25 174 LEU A N 1
ATOM 1353 C CA . LEU A 1 174 ? 7.847 -12.483 9.618 1.00 87.25 174 LEU A CA 1
ATOM 1354 C C . LEU A 1 174 ? 7.381 -12.366 11.068 1.00 87.25 174 LEU A C 1
ATOM 1356 O O . LEU A 1 174 ? 8.164 -12.618 11.995 1.00 87.25 174 LEU A O 1
ATOM 1360 N N . THR A 1 175 ? 6.094 -12.071 11.260 1.00 87.81 175 THR A N 1
ATOM 1361 C CA . THR A 1 175 ? 5.468 -12.197 12.580 1.00 87.81 175 THR A CA 1
ATOM 1362 C C . THR A 1 175 ? 5.522 -13.645 13.059 1.00 87.81 175 THR A C 1
ATOM 1364 O O . THR A 1 175 ? 5.193 -14.580 12.331 1.00 87.81 175 THR A O 1
ATOM 1367 N N . ARG A 1 176 ? 5.942 -13.842 14.313 1.00 88.19 176 ARG A N 1
ATOM 1368 C CA . ARG A 1 176 ? 5.993 -15.154 14.975 1.00 88.19 176 ARG A CA 1
ATOM 1369 C C . ARG A 1 176 ? 5.041 -15.177 16.170 1.00 88.19 176 ARG A C 1
ATOM 1371 O O . ARG A 1 176 ? 4.890 -14.138 16.807 1.00 88.19 176 ARG A O 1
ATOM 1378 N N . PRO A 1 177 ? 4.497 -16.344 16.564 1.00 86.69 177 PRO A N 1
ATOM 1379 C CA . PRO A 1 177 ? 3.601 -16.454 17.722 1.00 86.69 177 PRO A CA 1
ATOM 1380 C C . PRO A 1 177 ? 4.169 -15.885 19.032 1.00 86.69 177 PRO A C 1
ATOM 1382 O O . PRO A 1 177 ? 3.420 -15.444 19.891 1.00 86.69 177 PRO A O 1
ATOM 1385 N N . MET A 1 178 ? 5.498 -15.871 19.183 1.00 86.94 178 MET A N 1
ATOM 1386 C CA . MET A 1 178 ? 6.189 -15.350 20.370 1.00 86.94 178 MET A CA 1
ATOM 1387 C C . MET A 1 178 ? 6.435 -13.831 20.337 1.00 86.94 178 MET A C 1
ATOM 1389 O O . MET A 1 178 ? 7.052 -13.296 21.255 1.00 86.94 178 MET A O 1
ATOM 1393 N N . MET A 1 179 ? 6.047 -13.130 19.267 1.00 87.06 179 MET A N 1
ATOM 1394 C CA . MET A 1 179 ? 6.240 -11.684 19.175 1.00 87.06 179 MET A CA 1
ATOM 1395 C C . MET A 1 179 ? 5.189 -10.951 20.001 1.00 87.06 179 MET A C 1
ATOM 1397 O O . MET A 1 179 ? 3.991 -11.137 19.807 1.00 87.06 179 MET A O 1
ATOM 1401 N N . ASN A 1 180 ? 5.656 -10.076 20.892 1.00 86.31 180 ASN A N 1
ATOM 1402 C CA . ASN A 1 180 ? 4.779 -9.258 21.717 1.00 86.31 180 ASN A CA 1
ATOM 1403 C C . ASN A 1 180 ? 3.959 -8.305 20.847 1.00 86.31 180 ASN A C 1
ATOM 1405 O O . ASN A 1 180 ? 4.510 -7.524 20.069 1.00 86.31 180 ASN A O 1
ATOM 1409 N N . GLN A 1 181 ? 2.648 -8.352 21.041 1.00 91.75 181 GLN A N 1
ATOM 1410 C CA . GLN A 1 181 ? 1.705 -7.381 20.513 1.00 91.75 181 GLN A CA 1
ATOM 1411 C C . GLN A 1 181 ? 1.406 -6.326 21.585 1.00 91.75 181 GLN A C 1
ATOM 1413 O O . GLN A 1 181 ? 1.508 -6.624 22.779 1.00 91.75 181 GLN A O 1
ATOM 1418 N N . PRO A 1 182 ? 1.067 -5.088 21.199 1.00 87.00 182 PRO A N 1
ATOM 1419 C CA . PRO A 1 182 ? 0.678 -4.085 22.176 1.00 87.00 182 PRO A CA 1
ATOM 1420 C C . PRO A 1 182 ? -0.622 -4.498 22.884 1.00 87.00 182 PRO A C 1
ATOM 1422 O O . PRO A 1 182 ? -1.542 -5.013 22.257 1.00 87.00 182 PRO A O 1
ATOM 1425 N N . GLU A 1 183 ? -0.722 -4.228 24.189 1.00 85.06 183 GLU A N 1
ATOM 1426 C CA . GLU A 1 183 ? -1.968 -4.450 24.946 1.00 85.06 183 GLU A CA 1
ATOM 1427 C C . GLU A 1 183 ? -3.098 -3.505 24.504 1.00 85.06 183 GLU A C 1
ATOM 1429 O O . GLU A 1 183 ? -4.276 -3.811 24.669 1.00 85.06 183 GLU A O 1
ATOM 1434 N N . LYS A 1 184 ? -2.735 -2.328 23.973 1.00 85.94 184 LYS A N 1
ATOM 1435 C CA . LYS A 1 184 ? -3.654 -1.298 23.475 1.00 85.94 184 LYS A CA 1
ATOM 1436 C C . LYS A 1 184 ? -3.135 -0.713 22.166 1.00 85.94 184 LYS A C 1
ATOM 1438 O O . LYS A 1 184 ? -1.948 -0.400 22.065 1.00 85.94 184 LYS A O 1
ATOM 1443 N N . GLY A 1 185 ? -4.041 -0.465 21.226 1.00 89.56 185 GLY A N 1
ATOM 1444 C CA . GLY A 1 185 ? -3.717 0.005 19.878 1.00 89.56 185 GLY A CA 1
ATOM 1445 C C . GLY A 1 185 ? -3.744 -1.137 18.858 1.00 89.56 185 GLY A C 1
ATOM 1446 O O . GLY A 1 185 ? -4.260 -2.211 19.171 1.00 89.56 185 GLY A O 1
ATOM 1447 N N . PRO A 1 186 ? -3.218 -0.913 17.646 1.00 96.69 186 PRO A N 1
ATOM 1448 C CA . PRO A 1 186 ? -3.324 -1.888 16.573 1.00 96.69 186 PRO A CA 1
ATOM 1449 C C . PRO A 1 186 ? -2.410 -3.094 16.776 1.00 96.69 186 PRO A C 1
ATOM 1451 O O . PRO A 1 186 ? -1.270 -2.955 17.231 1.00 96.69 186 PRO A O 1
ATOM 1454 N N . TYR A 1 187 ? -2.868 -4.256 16.314 1.00 96.12 187 TYR A N 1
ATOM 1455 C CA . TYR A 1 187 ? -1.994 -5.409 16.103 1.00 96.12 187 TYR A CA 1
ATOM 1456 C C . TYR A 1 187 ? -1.122 -5.206 14.862 1.00 96.12 187 TYR A C 1
ATOM 1458 O O . TYR A 1 187 ? -1.584 -4.671 13.854 1.00 96.12 187 TYR A O 1
ATOM 1466 N N . LEU A 1 188 ? 0.133 -5.649 14.934 1.00 95.44 188 LEU A N 1
ATOM 1467 C CA . LEU A 1 188 ? 1.115 -5.520 13.860 1.00 95.44 188 LEU A CA 1
ATOM 1468 C C . LEU A 1 188 ? 1.524 -6.894 13.322 1.00 95.44 188 LEU A C 1
ATOM 1470 O O . LEU A 1 188 ? 2.034 -7.744 14.061 1.00 95.44 188 LEU A O 1
ATOM 1474 N N . PHE A 1 189 ? 1.365 -7.071 12.016 1.00 95.06 189 PHE A N 1
ATOM 1475 C CA . PHE A 1 189 ? 1.711 -8.280 11.286 1.00 95.06 189 PHE A CA 1
ATOM 1476 C C . PHE A 1 189 ? 2.693 -7.950 10.166 1.00 95.06 189 PHE A C 1
ATOM 1478 O O . PHE A 1 189 ? 2.388 -7.166 9.276 1.00 95.06 189 PHE A O 1
ATOM 1485 N N . SER A 1 190 ? 3.875 -8.552 10.199 1.00 90.50 190 SER A N 1
ATOM 1486 C CA . SER A 1 190 ? 4.835 -8.475 9.105 1.00 90.50 190 SER A CA 1
ATOM 1487 C C . SER A 1 190 ? 4.730 -9.733 8.256 1.00 90.50 190 SER A C 1
ATOM 1489 O O . SER A 1 190 ? 4.774 -10.846 8.798 1.00 90.50 190 SER A O 1
ATOM 1491 N N . THR A 1 191 ? 4.547 -9.523 6.955 1.00 75.25 191 THR A N 1
ATOM 1492 C CA . THR A 1 191 ? 4.263 -10.541 5.936 1.00 75.25 191 THR A CA 1
ATOM 1493 C C . THR A 1 191 ? 5.391 -10.637 4.929 1.00 75.25 191 THR A C 1
ATOM 1495 O O . THR A 1 191 ? 5.946 -9.567 4.591 1.00 75.25 191 THR A O 1
#

Foldseek 3Di:
DVVVVDDDAAEALEPQQDPDLADDPVCLVVSLVSSLVSQVVCVVVPHQAYEYEQNCCRNHPVSSLVSCVVDPHFYAEQFKAFQVVRDHPGHQWDWDADPNFTEIEGHYYDDHDPPDDRIDGDDRLVSLVVVCVVPVVPGDAYEYSYEDDPVVLVCCQVSQQSHAEYEYDPYPDFDDPPDDADPGGYGYTYD

Nearest PDB structures (foldseek):
  1oie-assembly1_A  TM=8.116E-01  e=1.365E-13  Escherichia coli
  2ush-assembly2_B  TM=7.967E-01  e=1.061E-13  Escherichia coli K-12
  1ush-assembly1_A  TM=8.080E-01  e=3.733E-13  Escherichia coli K-12
  1oid-assembly2_B  TM=8.087E-01  e=7.000E-13  Escherichia coli
  1oi8-assembly1_A  TM=8.022E-01  e=7.938E-13  Escherichia coli

Organism: NCBI:txid408172